Protein AF-A0A7J8Q8C7-F1 (afdb_monomer_lite)

Foldseek 3Di:
DAPPDPCLLVVLVVLVVLLVVLVVCVPDPCSVVVNVVSVVVNLVSLVNLLVVLLVLLVVLLVQLVVVCVVVPPDPPDPPPVVNVCSNLVSLLVSLVVCVVVLVSLLVVCVDPSSVVSNLSSLVSNLVSSLVRVVVVLLVVLVVCLVPHDLLSSLLVNLVVLLVVLVSVLVSVCSNHVNCSQPLVSNLSNSVVSLVSSLVSNVVVLLPDQDLVVLVSNLCCLVPVRVNPCCVPRVSSCPSNVVSSVVVNVSSVVSSVVNVVVCCVVCPVVNDDDVVNVPPVVVVVVVVVVVVVVVVVVVDDDDDDDDDDDDDDDD

InterPro domains:
  IPR007265 Conserved oligomeric Golgi complex, subunit 3 [PTHR13302] (1-293)
  IPR016159 Cullin repeat-like-containing domain superfamily [SSF74788] (4-257)
  IPR048320 Conserved oligomeric Golgi complex subunit 3, N-terminal [PF04136] (3-58)
  IPR048685 Conserved oligomeric Golgi complex subunit 3, C-terminal [PF20671] (85-290)

Organism: Gossypium raimondii (NCBI:txid29730)

pLDDT: mean 81.63, std 17.34, range [32.09, 96.75]

Radius of gyration: 32.38 Å; chains: 1; bounding box: 62×65×111 Å

Sequence (314 aa):
MNVGNANFLPLLKRLDECISYVENNPQYAESSVYLLKFRQLQSRALGLIRSHVLSVLKRASSQVQTAIQSSGGNKASLSEGVEASVIYIRFKAAASELKPVLEEIESRASRKEYVHILAECHKLYCEQRLSLIKGIAHQRISEFAKKEGLPSLTRSGCAYLMQVCQLEHQLFDHFFPSSSEDVSSLAPLIDPLSTYLYDTLRPRLIHETNVDFLCELVDILKVEVLGEQLSRRSESLAGLRPTLERILADIHERLTFRARTHIRDEIANYIPFDEDLDYPAKLQHTADVKTETASVSSLSLLPYPGLKIIDYVS

Secondary structure (DSSP, 8-state):
--TTSTTHHHHHHHHHHHHHHHHT-TTSTTHHHHHHHHHHHHHHHHHHHHHHHHHHHHHHHHHHHHHHHHHTT-SS---HHHHHHHHHHHHHHHHHHHHHHHHHHHHTTTSHHHHHHHHHHHHHHHHHHHHHHHHHHHHHHHHHHHHS-HHHHHHHHHHHHHHHHHHHHHHHHHH-TTTTT-GGGGHHHHHHHHHHHHHHHHHHHHH---HHHHHHHHHIIIIIIIITTHHHHHHHHTTTHHHHHHHHHHHHHHHHHHHHHHIIIIIIT----HHHH-HHHHHHHHHHHHHHHHHHTTSS--------------

Structure (mmCIF, N/CA/C/O backbone):
data_AF-A0A7J8Q8C7-F1
#
_entry.id   AF-A0A7J8Q8C7-F1
#
loop_
_atom_site.group_PDB
_atom_site.id
_atom_site.type_symbol
_atom_site.label_atom_id
_atom_site.label_alt_id
_atom_site.label_comp_id
_atom_site.label_asym_id
_atom_site.label_entity_id
_atom_site.label_seq_id
_atom_site.pdbx_PDB_ins_code
_atom_site.Cartn_x
_atom_site.Cartn_y
_atom_site.Cartn_z
_atom_site.occupancy
_atom_site.B_iso_or_equiv
_atom_site.auth_seq_id
_atom_site.auth_comp_id
_atom_site.auth_asym_id
_atom_site.auth_atom_id
_atom_site.pdbx_PDB_model_num
ATOM 1 N N . MET A 1 1 ? -11.799 -8.522 29.879 1.00 57.69 1 MET A N 1
ATOM 2 C CA . MET A 1 1 ? -12.781 -8.664 28.781 1.00 57.69 1 MET A CA 1
ATOM 3 C C . MET A 1 1 ? -12.021 -8.891 27.489 1.00 57.69 1 MET A C 1
ATOM 5 O O . MET A 1 1 ? -11.015 -8.222 27.294 1.00 57.69 1 MET A O 1
ATOM 9 N N . ASN A 1 2 ? -12.459 -9.843 26.666 1.00 72.12 2 ASN A N 1
ATOM 10 C CA . ASN A 1 2 ? -11.895 -10.100 25.340 1.00 72.12 2 ASN A CA 1
ATOM 11 C C . ASN A 1 2 ? -12.743 -9.369 24.287 1.00 72.12 2 ASN A C 1
ATOM 13 O O . ASN A 1 2 ? -13.957 -9.276 24.461 1.00 72.12 2 ASN A O 1
ATOM 17 N N . VAL A 1 3 ? -12.117 -8.878 23.219 1.00 75.12 3 VAL A N 1
ATOM 18 C CA . VAL A 1 3 ? -12.789 -8.182 22.107 1.00 75.12 3 VAL A CA 1
ATOM 19 C C . VAL A 1 3 ? -13.782 -9.109 21.396 1.00 75.12 3 VAL A C 1
ATOM 21 O O . VAL A 1 3 ? -14.843 -8.661 20.987 1.00 75.12 3 VAL A O 1
ATOM 24 N N . GLY A 1 4 ? -13.509 -10.419 21.366 1.00 72.56 4 GLY A N 1
ATOM 25 C CA . GLY A 1 4 ? -14.432 -11.432 20.833 1.00 72.56 4 GLY A CA 1
ATOM 26 C C . GLY A 1 4 ? -15.651 -11.754 21.713 1.00 72.56 4 GLY A C 1
ATOM 27 O O . GLY A 1 4 ? -16.398 -12.674 21.398 1.00 72.56 4 GLY A O 1
ATOM 28 N N . ASN A 1 5 ? -15.859 -11.064 22.841 1.00 82.06 5 ASN A N 1
ATOM 29 C CA . ASN A 1 5 ? -17.083 -11.219 23.630 1.00 82.06 5 ASN A CA 1
ATOM 30 C C . ASN A 1 5 ? -18.217 -10.416 22.974 1.00 82.06 5 ASN A C 1
ATOM 32 O O . ASN A 1 5 ? -18.066 -9.213 22.774 1.00 82.06 5 ASN A O 1
ATOM 36 N N . ALA A 1 6 ? -19.368 -11.048 22.726 1.00 81.62 6 ALA A N 1
ATOM 37 C CA . ALA A 1 6 ? -20.546 -10.410 22.128 1.00 81.62 6 ALA A CA 1
ATOM 38 C C . ALA A 1 6 ? -20.996 -9.127 22.856 1.00 81.62 6 ALA A C 1
ATOM 40 O O . ALA A 1 6 ? -21.537 -8.216 22.238 1.00 81.62 6 ALA A O 1
ATOM 41 N N . ASN A 1 7 ? -20.718 -9.015 24.159 1.00 86.25 7 ASN A N 1
ATOM 42 C CA . ASN A 1 7 ? -21.073 -7.844 24.960 1.00 86.25 7 ASN A CA 1
ATOM 43 C C . ASN A 1 7 ? -20.086 -6.674 24.824 1.00 86.25 7 ASN A C 1
ATOM 45 O O . ASN A 1 7 ? -20.387 -5.576 25.289 1.00 86.25 7 ASN A O 1
ATOM 49 N N . PHE A 1 8 ? -18.915 -6.869 24.212 1.00 91.62 8 PHE A N 1
ATOM 50 C CA . PHE A 1 8 ? -17.884 -5.834 24.132 1.00 91.62 8 PHE A CA 1
ATOM 51 C C . PHE A 1 8 ? -18.327 -4.633 23.279 1.00 91.62 8 PHE A C 1
ATOM 53 O O . PHE A 1 8 ? -18.248 -3.497 23.746 1.00 91.62 8 PHE A O 1
ATOM 60 N N . LEU A 1 9 ? -18.846 -4.871 22.069 1.00 90.50 9 LEU A N 1
ATOM 61 C CA . LEU A 1 9 ? -19.287 -3.809 21.149 1.00 90.50 9 LEU A CA 1
ATOM 62 C C . LEU A 1 9 ? -20.505 -3.019 21.683 1.00 90.50 9 LEU A C 1
ATOM 64 O O . LEU A 1 9 ? -20.459 -1.782 21.648 1.00 90.50 9 LEU A O 1
ATOM 68 N N . PRO A 1 10 ? -21.543 -3.663 22.267 1.00 92.81 10 PRO A N 1
ATOM 69 C CA . PRO A 1 10 ? -22.619 -2.955 22.963 1.00 92.81 10 PRO A CA 1
ATOM 70 C C . PRO A 1 10 ? -22.132 -2.115 24.148 1.00 92.81 10 PRO A C 1
ATOM 72 O O . PRO A 1 10 ? -22.582 -0.986 24.329 1.00 92.81 10 PRO A O 1
ATOM 75 N N . LEU A 1 11 ? -21.191 -2.627 24.952 1.00 92.81 11 LEU A N 1
ATOM 76 C CA . LEU A 1 11 ? -20.618 -1.868 26.069 1.00 92.81 11 LEU A CA 1
ATOM 77 C C . LEU A 1 11 ? -19.812 -0.661 25.585 1.00 92.81 11 LEU A C 1
ATOM 79 O O . LEU A 1 11 ? -19.878 0.396 26.208 1.00 92.81 11 LEU A O 1
ATOM 83 N N . LEU A 1 12 ? -19.089 -0.796 24.472 1.00 93.19 12 LEU A N 1
ATOM 84 C CA . LEU A 1 12 ? -18.377 0.319 23.854 1.00 93.19 12 LEU A CA 1
ATOM 85 C C . LEU A 1 12 ? -19.356 1.388 23.348 1.00 93.19 12 LEU A C 1
ATOM 87 O O . LEU A 1 12 ? -19.138 2.570 23.584 1.00 93.19 12 LEU A O 1
ATOM 91 N N . LYS A 1 13 ? -20.470 0.982 22.722 1.00 92.94 13 LYS A N 1
ATOM 92 C CA . LYS A 1 13 ? -21.544 1.907 22.319 1.00 92.94 13 LYS A CA 1
ATOM 93 C C . LYS A 1 13 ? -22.152 2.633 23.524 1.00 92.94 13 LYS A C 1
ATOM 95 O O . LYS A 1 13 ? -22.304 3.848 23.507 1.00 92.94 13 LYS A O 1
ATOM 100 N N . ARG A 1 14 ? -22.435 1.907 24.607 1.00 94.81 14 ARG A N 1
ATOM 101 C CA . ARG A 1 14 ? -22.935 2.512 25.847 1.00 94.81 14 ARG A CA 1
ATOM 102 C C . ARG A 1 14 ? -21.937 3.511 26.432 1.00 94.81 14 ARG A C 1
ATOM 104 O O . ARG A 1 14 ? -22.335 4.568 26.904 1.00 94.81 14 ARG A O 1
ATOM 111 N N . LEU A 1 15 ? -20.644 3.192 26.403 1.00 94.94 15 LEU A N 1
ATOM 112 C CA . LEU A 1 15 ? -19.596 4.104 26.855 1.00 94.94 15 LEU A CA 1
ATOM 113 C C . LEU A 1 15 ? -19.579 5.392 26.022 1.00 94.94 15 LEU A C 1
ATOM 115 O O . LEU A 1 15 ? -19.481 6.484 26.576 1.00 94.94 15 LEU A O 1
ATOM 119 N N . ASP A 1 16 ? -19.732 5.260 24.708 1.00 94.25 16 ASP A N 1
ATOM 120 C CA . ASP A 1 16 ? -19.823 6.370 23.765 1.00 94.25 16 ASP A CA 1
ATOM 121 C C . ASP A 1 16 ? -21.040 7.277 24.008 1.00 94.25 16 ASP A C 1
ATOM 123 O O . ASP A 1 16 ? -20.926 8.496 23.852 1.00 94.25 16 ASP A O 1
ATOM 127 N N . GLU A 1 17 ? -22.182 6.697 24.380 1.00 94.81 17 GLU A N 1
ATOM 128 C CA . GLU A 1 17 ? -23.398 7.412 24.786 1.00 94.81 17 GLU A CA 1
ATOM 129 C C . GLU A 1 17 ? -23.201 8.119 26.135 1.00 94.81 17 GLU A C 1
ATOM 131 O O . GLU A 1 17 ? -23.549 9.291 26.268 1.00 94.81 17 GLU A O 1
ATOM 136 N N . CYS A 1 18 ? -22.579 7.456 27.118 1.00 94.31 18 CYS A N 1
ATOM 137 C CA . CYS A 1 18 ? -22.261 8.063 28.413 1.00 94.31 18 CYS A CA 1
ATOM 138 C C . CYS A 1 18 ? -21.320 9.266 28.271 1.00 94.31 18 CYS A C 1
ATOM 140 O O . CYS A 1 18 ? -21.541 10.283 28.923 1.00 94.31 18 CYS A O 1
ATOM 142 N N . ILE A 1 19 ? -20.299 9.176 27.413 1.00 94.62 19 ILE A N 1
ATOM 143 C CA . ILE A 1 19 ? -19.389 10.297 27.135 1.00 94.62 19 ILE A CA 1
ATOM 144 C C . ILE A 1 19 ? -20.174 11.481 26.568 1.00 94.62 19 ILE A C 1
ATOM 146 O O . ILE A 1 19 ? -20.106 12.572 27.126 1.00 94.62 19 ILE A O 1
ATOM 150 N N . SER A 1 20 ? -20.972 11.251 25.520 1.00 94.81 20 SER A N 1
ATOM 151 C CA . SER A 1 20 ? -21.760 12.315 24.888 1.00 94.81 20 SER A CA 1
ATOM 152 C C . SER A 1 20 ? -22.767 12.945 25.857 1.00 94.81 20 SER A C 1
ATOM 154 O O . SER A 1 20 ? -22.941 14.161 25.875 1.00 94.81 20 SER A O 1
ATOM 156 N N . TYR A 1 21 ? -23.398 12.137 26.711 1.00 95.00 21 TYR A N 1
ATOM 157 C CA . TYR A 1 21 ? -24.329 12.627 27.722 1.00 95.00 21 TYR A CA 1
ATOM 158 C C . TYR A 1 21 ? -23.657 13.562 28.736 1.00 95.00 21 TYR A C 1
ATOM 160 O O . TYR A 1 21 ? -24.202 14.619 29.049 1.00 95.00 21 TYR A O 1
ATOM 168 N N . VAL A 1 22 ? -22.479 13.187 29.244 1.00 94.69 22 VAL A N 1
ATOM 169 C CA . VAL A 1 22 ? -21.739 13.990 30.228 1.00 94.69 22 VAL A CA 1
ATOM 170 C C . VAL A 1 22 ? -21.191 15.273 29.596 1.00 94.69 22 VAL A C 1
ATOM 172 O O . VAL A 1 22 ? -21.269 16.330 30.215 1.00 94.69 22 VAL A O 1
ATOM 175 N N . GLU A 1 23 ? -20.724 15.214 28.346 1.00 93.44 23 GLU A N 1
ATOM 176 C CA . GLU A 1 23 ? -20.271 16.396 27.594 1.00 93.44 23 GLU A CA 1
ATOM 177 C C . GLU A 1 23 ? -21.384 17.424 27.373 1.00 93.44 23 GLU A C 1
ATOM 179 O O . GLU A 1 23 ? -21.141 18.623 27.480 1.00 93.44 23 GLU A O 1
ATOM 184 N N . ASN A 1 24 ? -22.613 16.961 27.134 1.00 95.56 24 ASN A N 1
ATOM 185 C CA . ASN A 1 24 ? -23.776 17.830 26.961 1.00 95.56 24 ASN A CA 1
ATOM 186 C C . ASN A 1 24 ? -24.349 18.365 28.288 1.00 95.56 24 ASN A C 1
ATOM 188 O O . ASN A 1 24 ? -25.204 19.247 28.265 1.00 95.56 24 ASN A O 1
ATOM 192 N N . ASN A 1 25 ? -23.902 17.849 29.440 1.00 94.12 25 ASN A N 1
ATOM 193 C CA . ASN A 1 25 ? -24.381 18.255 30.766 1.00 94.12 25 ASN A CA 1
ATOM 194 C C . ASN A 1 25 ? -23.219 18.565 31.738 1.00 94.12 25 ASN A C 1
ATOM 196 O O . ASN A 1 25 ? -23.056 17.892 32.767 1.00 94.12 25 ASN A O 1
ATOM 200 N N . PRO A 1 26 ? -22.394 19.591 31.456 1.00 92.44 26 PRO A N 1
ATOM 201 C CA . PRO A 1 26 ? -21.246 19.953 32.294 1.00 92.44 26 PRO A CA 1
ATOM 202 C C . PRO A 1 26 ? -21.627 20.457 33.698 1.00 92.44 26 PRO A C 1
ATOM 204 O O . PRO A 1 26 ? -20.803 20.429 34.606 1.00 92.44 26 PRO A O 1
ATOM 207 N N . GLN A 1 27 ? -22.871 20.900 33.892 1.00 93.25 27 GLN A N 1
ATOM 208 C CA . GLN A 1 27 ? -23.404 21.451 35.141 1.00 93.25 27 GLN A CA 1
ATOM 209 C C . GLN A 1 27 ? -23.673 20.405 36.235 1.00 93.25 27 GLN A C 1
ATOM 211 O O . GLN A 1 27 ? -23.929 20.768 37.382 1.00 93.25 27 GLN A O 1
ATOM 216 N N . TYR A 1 28 ? -23.670 19.114 35.898 1.00 93.31 28 TYR A N 1
ATOM 217 C CA . TYR A 1 28 ? -23.931 18.057 36.872 1.00 93.31 28 TYR A CA 1
ATOM 218 C C . TYR A 1 28 ? -22.752 17.834 37.822 1.00 93.31 28 TYR A C 1
ATOM 220 O O . TYR A 1 28 ? -21.586 18.026 37.470 1.00 93.31 28 TYR A O 1
ATOM 228 N N . ALA A 1 29 ? -23.072 17.402 39.045 1.00 92.81 29 ALA A N 1
ATOM 229 C CA . ALA A 1 29 ? -22.080 17.136 40.077 1.00 92.81 29 ALA A CA 1
ATOM 230 C C . ALA A 1 29 ? -21.036 16.123 39.582 1.00 92.81 29 ALA A C 1
ATOM 232 O O . ALA A 1 29 ? -21.380 15.075 39.038 1.00 92.81 29 ALA A O 1
ATOM 233 N N . GLU A 1 30 ? -19.757 16.465 39.758 1.00 92.31 30 GLU A N 1
ATOM 234 C CA . GLU A 1 30 ? -18.605 15.643 39.358 1.00 92.31 30 GLU A CA 1
ATOM 235 C C . GLU A 1 30 ? -18.551 15.263 37.862 1.00 92.31 30 GLU A C 1
ATOM 237 O O . GLU A 1 30 ? -17.804 14.357 37.483 1.00 92.31 30 GLU A O 1
ATOM 242 N N . SER A 1 31 ? -19.291 15.965 36.993 1.00 92.81 31 SER A N 1
ATOM 243 C CA . SER A 1 31 ? -19.363 15.694 35.548 1.00 92.81 31 SER A CA 1
ATOM 244 C C . SER A 1 31 ? -17.972 15.574 34.903 1.00 92.81 31 SER A C 1
ATOM 246 O O . SER A 1 31 ? -17.666 14.585 34.232 1.00 92.81 31 SER A O 1
ATOM 248 N N . SER A 1 32 ? -17.060 16.499 35.220 1.00 92.56 32 SER A N 1
ATOM 249 C CA . SER A 1 32 ? -15.675 16.491 34.723 1.00 92.56 32 SER A CA 1
ATOM 250 C C . SER A 1 32 ? -14.867 15.253 35.147 1.00 92.56 32 SER A C 1
ATOM 252 O O . SER A 1 32 ? -14.077 14.727 34.359 1.00 92.56 32 SER A O 1
ATOM 254 N N . VAL A 1 33 ? -15.081 14.745 36.365 1.00 95.00 33 VAL A N 1
ATOM 255 C CA . VAL A 1 33 ? -14.383 13.563 36.899 1.00 95.00 33 VAL A CA 1
ATOM 256 C C . VAL A 1 33 ? -14.869 12.293 36.203 1.00 95.00 33 VAL A C 1
ATOM 258 O O . VAL A 1 33 ? -14.057 11.445 35.821 1.00 95.00 33 VAL A O 1
ATOM 261 N N . TYR A 1 34 ? -16.183 12.149 36.011 1.00 94.38 34 TYR A N 1
ATOM 262 C CA . TYR A 1 34 ? -16.747 11.010 35.284 1.00 94.38 34 TYR A CA 1
ATOM 263 C C . TYR A 1 34 ? -16.363 11.028 33.808 1.00 94.38 34 TYR A C 1
ATOM 265 O O . TYR A 1 34 ? -16.000 9.979 33.276 1.00 94.38 34 TYR A O 1
ATOM 273 N N . LEU A 1 35 ? -16.349 12.203 33.171 1.00 94.88 35 LEU A N 1
ATOM 274 C CA . LEU A 1 35 ? -15.901 12.341 31.788 1.00 94.88 35 LEU A CA 1
ATOM 275 C C . LEU A 1 35 ? -14.471 11.817 31.614 1.00 94.88 35 LEU A C 1
ATOM 277 O O . LEU A 1 35 ? -14.223 10.988 30.739 1.00 94.88 35 LEU A O 1
ATOM 281 N N . LEU A 1 36 ? -13.546 12.223 32.491 1.00 95.25 36 LEU A N 1
ATOM 282 C CA . LEU A 1 36 ? -12.164 11.742 32.459 1.00 95.25 36 LEU A CA 1
ATOM 283 C C . LEU A 1 36 ? -12.088 10.213 32.593 1.00 95.25 36 LEU A C 1
ATOM 285 O O . LEU A 1 36 ? -11.390 9.557 31.818 1.00 95.25 36 LEU A O 1
ATOM 289 N N . LYS A 1 37 ? -12.838 9.628 33.537 1.00 95.81 37 LYS A N 1
ATOM 290 C CA . LYS A 1 37 ? -12.893 8.168 33.734 1.00 95.81 37 LYS A CA 1
ATOM 291 C C . LYS A 1 37 ? -13.452 7.444 32.506 1.00 95.81 37 LYS A C 1
ATOM 293 O O . LYS A 1 37 ? -12.902 6.419 32.102 1.00 95.81 37 LYS A O 1
ATOM 298 N N . PHE A 1 38 ? -14.509 7.966 31.883 1.00 96.06 38 PHE A N 1
ATOM 299 C CA . PHE A 1 38 ? -15.078 7.373 30.672 1.00 96.06 38 PHE A CA 1
ATOM 300 C C . PHE A 1 38 ? -14.115 7.453 29.486 1.00 96.06 38 PHE A C 1
ATOM 302 O O . PHE A 1 38 ? -13.930 6.454 28.793 1.00 96.06 38 PHE A O 1
ATOM 309 N N . ARG A 1 39 ? -13.420 8.582 29.302 1.00 95.06 39 ARG A N 1
ATOM 310 C CA . ARG A 1 39 ? -12.377 8.733 28.275 1.00 95.06 39 ARG A CA 1
ATOM 311 C C . ARG A 1 39 ? -11.205 7.768 28.491 1.00 95.06 39 ARG A C 1
ATOM 313 O O . ARG A 1 39 ? -10.740 7.148 27.537 1.00 95.06 39 ARG A O 1
ATOM 320 N N . GLN A 1 40 ? -10.776 7.554 29.737 1.00 95.81 40 GLN A N 1
ATOM 321 C CA . GLN A 1 40 ? -9.761 6.541 30.066 1.00 95.81 40 GLN A CA 1
ATOM 322 C C . GLN A 1 40 ? -10.230 5.119 29.728 1.00 95.81 40 GLN A C 1
ATOM 324 O O . GLN A 1 40 ? -9.478 4.335 29.145 1.00 95.81 40 GLN A O 1
ATOM 329 N N . LEU A 1 41 ? -11.480 4.777 30.059 1.00 95.06 41 LEU A N 1
ATOM 330 C CA . LEU A 1 41 ? -12.066 3.485 29.693 1.00 95.06 41 LEU A CA 1
ATOM 331 C C . LEU A 1 41 ? -12.164 3.314 28.173 1.00 95.06 41 LEU A C 1
ATOM 333 O O . LEU A 1 41 ? -11.887 2.219 27.683 1.00 95.06 41 LEU A O 1
ATOM 337 N N . GLN A 1 42 ? -12.501 4.380 27.441 1.00 95.25 42 GLN A N 1
ATOM 338 C CA . GLN A 1 42 ? -12.605 4.380 25.981 1.00 95.25 42 GLN A CA 1
ATOM 339 C C . GLN A 1 42 ? -11.234 4.124 25.360 1.00 95.25 42 GLN A C 1
ATOM 341 O O . GLN A 1 42 ? -11.083 3.176 24.596 1.00 95.25 42 GLN A O 1
ATOM 346 N N . SER A 1 43 ? -10.211 4.878 25.772 1.00 95.12 43 SER A N 1
ATOM 347 C CA . SER A 1 43 ? -8.827 4.667 25.334 1.00 95.12 43 SER A CA 1
ATOM 348 C C . SER A 1 43 ? -8.363 3.228 25.589 1.00 95.12 43 SER A C 1
ATOM 350 O O . SER A 1 43 ? -7.821 2.576 24.696 1.00 95.12 43 SER A O 1
ATOM 352 N N . ARG A 1 44 ? -8.661 2.674 26.773 1.00 95.50 44 ARG A N 1
ATOM 353 C CA . ARG A 1 44 ? -8.326 1.281 27.093 1.00 95.50 44 ARG A CA 1
ATOM 354 C C . ARG A 1 44 ? -9.071 0.283 26.203 1.00 95.50 44 ARG A C 1
ATOM 356 O O . ARG A 1 44 ? -8.470 -0.693 25.766 1.00 95.50 44 ARG A O 1
ATOM 363 N N . ALA A 1 45 ? -10.359 0.500 25.941 1.00 94.25 45 ALA A N 1
ATOM 364 C CA . ALA A 1 45 ? -11.153 -0.368 25.074 1.00 94.25 45 ALA A CA 1
ATOM 365 C C . ALA A 1 45 ? -10.641 -0.350 23.624 1.00 94.25 45 ALA A C 1
ATOM 367 O O . ALA A 1 45 ? -10.450 -1.414 23.037 1.00 94.25 45 ALA A O 1
ATOM 368 N N . LEU A 1 46 ? -10.326 0.830 23.084 1.00 94.94 46 LEU A N 1
ATOM 369 C CA . LEU A 1 46 ? -9.722 0.973 21.756 1.00 94.94 46 LEU A CA 1
ATOM 370 C C . LEU A 1 46 ? -8.336 0.310 21.690 1.00 94.94 46 LEU A C 1
ATOM 372 O O . LEU A 1 46 ? -8.039 -0.409 20.738 1.00 94.94 46 LEU A O 1
ATOM 376 N N . GLY A 1 47 ? -7.521 0.439 22.741 1.00 95.62 47 GLY A N 1
ATOM 377 C CA . GLY A 1 47 ? -6.237 -0.261 22.847 1.00 95.62 47 GLY A CA 1
ATOM 378 C C . GLY A 1 47 ? -6.365 -1.791 22.853 1.00 95.62 47 GLY A C 1
ATOM 379 O O . GLY A 1 47 ? -5.528 -2.489 22.269 1.00 95.62 47 GLY A O 1
ATOM 380 N N . LEU A 1 48 ? -7.430 -2.333 23.457 1.00 95.06 48 LEU A N 1
ATOM 381 C CA . LEU A 1 48 ? -7.744 -3.764 23.380 1.00 95.06 48 LEU A CA 1
ATOM 382 C C . LEU A 1 48 ? -8.118 -4.181 21.954 1.00 95.06 48 LEU A C 1
ATOM 384 O O . LEU A 1 48 ? -7.638 -5.218 21.499 1.00 95.06 48 LEU A O 1
ATOM 388 N N . ILE A 1 49 ? -8.911 -3.373 21.239 1.00 95.19 49 ILE A N 1
ATOM 389 C CA . ILE A 1 49 ? -9.252 -3.629 19.831 1.00 95.19 49 ILE A CA 1
ATOM 390 C C . ILE A 1 49 ? -7.990 -3.655 18.968 1.00 95.19 49 ILE A C 1
ATOM 392 O O . ILE A 1 49 ? -7.748 -4.648 18.285 1.00 95.19 49 ILE A O 1
ATOM 396 N N . ARG A 1 50 ? -7.134 -2.631 19.063 1.00 96.19 50 ARG A N 1
ATOM 397 C CA . ARG A 1 50 ? -5.846 -2.590 18.351 1.00 96.19 50 ARG A CA 1
ATOM 398 C C . ARG A 1 50 ? -5.009 -3.838 18.616 1.00 96.19 50 ARG A C 1
ATOM 400 O O . ARG A 1 50 ? -4.472 -4.441 17.690 1.00 96.19 50 ARG A O 1
ATOM 407 N N . SER A 1 51 ? -4.893 -4.235 19.882 1.00 96.38 51 SER A N 1
ATOM 408 C CA . SER A 1 51 ? -4.115 -5.416 20.275 1.00 96.38 51 SER A CA 1
ATOM 409 C C . SER A 1 51 ? -4.708 -6.707 19.702 1.00 96.38 51 SER A C 1
ATOM 411 O O . SER A 1 51 ? -3.965 -7.596 19.284 1.00 96.38 51 SER A O 1
ATOM 413 N N . HIS A 1 52 ? -6.038 -6.805 19.648 1.00 95.56 52 HIS A N 1
ATOM 414 C CA . HIS A 1 52 ? -6.736 -7.927 19.033 1.00 95.56 52 HIS A CA 1
ATOM 415 C C . HIS A 1 52 ? -6.494 -7.980 17.520 1.00 95.56 52 HIS A C 1
ATOM 417 O O . HIS A 1 52 ? -6.016 -9.005 17.039 1.00 95.56 52 HIS A O 1
ATOM 423 N N . VAL A 1 53 ? -6.706 -6.872 16.800 1.00 96.31 53 VAL A N 1
ATOM 424 C CA . VAL A 1 53 ? -6.426 -6.751 15.357 1.00 96.31 53 VAL A CA 1
ATOM 425 C C . VAL A 1 53 ? -4.986 -7.166 15.056 1.00 96.31 53 VAL A C 1
ATOM 427 O O . VAL A 1 53 ? -4.752 -8.043 14.226 1.00 96.31 53 VAL A O 1
ATOM 430 N N . LEU A 1 54 ? -4.014 -6.626 15.798 1.00 96.69 54 LEU A N 1
ATOM 431 C CA . LEU A 1 54 ? -2.606 -6.982 15.635 1.00 96.69 54 LEU A CA 1
ATOM 432 C C . LEU A 1 54 ? -2.347 -8.478 15.843 1.00 96.69 54 LEU A C 1
ATOM 434 O O . LEU A 1 54 ? -1.574 -9.078 15.099 1.00 96.69 54 LEU A O 1
ATOM 438 N N . SER A 1 55 ? -2.963 -9.078 16.861 1.00 96.75 55 SER A N 1
ATOM 439 C CA . SER A 1 55 ? -2.809 -10.502 17.167 1.00 96.75 55 SER A CA 1
ATOM 440 C C . SER A 1 55 ? -3.348 -11.385 16.041 1.00 96.75 55 SER A C 1
ATOM 442 O O . SER A 1 55 ? -2.662 -12.312 15.605 1.00 96.75 55 SER A O 1
ATOM 444 N N . VAL A 1 56 ? -4.536 -11.069 15.515 1.00 96.50 56 VAL A N 1
ATOM 445 C CA . VAL A 1 56 ? -5.146 -11.807 14.399 1.00 96.50 56 VAL A CA 1
ATOM 446 C C . VAL A 1 56 ? -4.307 -11.665 13.126 1.00 96.50 56 VAL A C 1
ATOM 448 O O . VAL A 1 56 ? -3.995 -12.672 12.489 1.00 96.50 56 VAL A O 1
ATOM 451 N N . LEU A 1 57 ? -3.856 -10.450 12.796 1.00 96.56 57 LEU A N 1
ATOM 452 C CA . LEU A 1 57 ? -3.001 -10.213 11.630 1.00 96.56 57 LEU A CA 1
ATOM 453 C C . LEU A 1 57 ? -1.648 -10.929 11.755 1.00 96.56 57 LEU A C 1
ATOM 455 O O . LEU A 1 57 ? -1.239 -11.619 10.827 1.00 96.56 57 LEU A O 1
ATOM 459 N N . LYS A 1 58 ? -0.973 -10.851 12.912 1.00 96.31 58 LYS A N 1
ATOM 460 C CA . LYS A 1 58 ? 0.288 -11.579 13.154 1.00 96.31 58 LYS A CA 1
ATOM 461 C C . LYS A 1 58 ? 0.108 -13.091 13.061 1.00 96.31 58 LYS A C 1
ATOM 463 O O . LYS A 1 58 ? 0.978 -13.781 12.532 1.00 96.31 58 LYS A O 1
ATOM 468 N N . ARG A 1 59 ? -1.017 -13.614 13.558 1.00 95.62 59 ARG A N 1
ATOM 469 C CA . ARG A 1 59 ? -1.359 -15.034 13.436 1.00 95.62 59 ARG A CA 1
ATOM 470 C C . ARG A 1 59 ? -1.524 -15.430 11.969 1.00 95.62 59 ARG A C 1
ATOM 472 O O . ARG A 1 59 ? -0.960 -16.444 11.568 1.00 95.62 59 ARG A O 1
ATOM 479 N N . ALA A 1 60 ? -2.224 -14.626 11.169 1.00 94.81 60 ALA A N 1
ATOM 480 C CA . ALA A 1 60 ? -2.345 -14.850 9.730 1.00 94.81 60 ALA A CA 1
ATOM 481 C C . ALA A 1 60 ? -0.974 -14.803 9.029 1.00 94.81 60 ALA A C 1
ATOM 483 O O . ALA A 1 60 ? -0.642 -15.729 8.291 1.00 94.81 60 ALA A O 1
ATOM 484 N N . SER A 1 61 ? -0.137 -13.802 9.328 1.00 94.00 61 SER A N 1
ATOM 485 C CA . SER A 1 61 ? 1.232 -13.698 8.800 1.00 94.00 61 SER A CA 1
ATOM 486 C C . SER A 1 61 ? 2.079 -14.929 9.125 1.00 94.00 61 SER A C 1
ATOM 488 O O . SER A 1 61 ? 2.728 -15.482 8.241 1.00 94.00 61 SER A O 1
ATOM 490 N N . SER A 1 62 ? 2.043 -15.403 10.373 1.00 93.06 62 SER A N 1
ATOM 491 C CA . SER A 1 62 ? 2.788 -16.591 10.798 1.00 93.06 62 SER A CA 1
ATOM 492 C C . SER A 1 62 ? 2.316 -17.856 10.075 1.00 93.06 62 SER A C 1
ATOM 494 O O . SER A 1 62 ? 3.144 -18.641 9.620 1.00 93.06 62 SER A O 1
ATOM 496 N N . GLN A 1 63 ? 1.003 -18.036 9.898 1.00 90.62 63 GLN A N 1
ATOM 497 C CA . GLN A 1 63 ? 0.452 -19.164 9.135 1.00 90.62 63 GLN A CA 1
ATOM 498 C C . GLN A 1 63 ? 0.866 -19.139 7.660 1.00 90.62 63 GLN A C 1
ATOM 500 O O . GLN A 1 63 ? 1.095 -20.189 7.066 1.00 90.62 63 GLN A O 1
ATOM 505 N N . VAL A 1 64 ? 0.960 -17.950 7.060 1.00 90.44 64 VAL A N 1
ATOM 506 C CA . VAL A 1 64 ? 1.449 -17.792 5.686 1.00 90.44 64 VAL A CA 1
ATOM 507 C C . VAL A 1 64 ? 2.936 -18.142 5.606 1.00 90.44 64 VAL A C 1
ATOM 509 O O . VAL A 1 64 ? 3.330 -18.919 4.743 1.00 90.44 64 VAL A O 1
ATOM 512 N N . GLN A 1 65 ? 3.758 -17.639 6.529 1.00 88.56 65 GLN A N 1
ATOM 513 C CA . GLN A 1 65 ? 5.196 -17.926 6.549 1.00 88.56 65 GLN A CA 1
ATOM 514 C C . GLN A 1 65 ? 5.496 -19.416 6.736 1.00 88.56 65 GLN A C 1
ATOM 516 O O . GLN A 1 65 ? 6.348 -19.953 6.031 1.00 88.56 65 GLN A O 1
ATOM 521 N N . THR A 1 66 ? 4.786 -20.104 7.634 1.00 87.25 66 THR A N 1
ATOM 522 C CA . THR A 1 66 ? 4.970 -21.551 7.826 1.00 87.25 66 THR A CA 1
ATOM 523 C C . THR A 1 66 ? 4.529 -22.352 6.607 1.00 87.25 66 THR A C 1
ATOM 525 O O . THR A 1 66 ? 5.203 -23.314 6.249 1.00 87.25 66 THR A O 1
ATOM 528 N N . ALA A 1 67 ? 3.453 -21.939 5.930 1.00 83.94 67 ALA A N 1
ATOM 529 C CA . ALA A 1 67 ? 3.013 -22.571 4.689 1.00 83.94 67 ALA A CA 1
ATOM 530 C C . ALA A 1 67 ? 4.018 -22.375 3.541 1.00 83.94 67 ALA A C 1
ATOM 532 O O . ALA A 1 67 ? 4.271 -23.310 2.788 1.00 83.94 67 ALA A O 1
ATOM 533 N N . ILE A 1 68 ? 4.632 -21.192 3.429 1.00 80.06 68 ILE A N 1
ATOM 534 C CA . ILE A 1 68 ? 5.689 -20.930 2.438 1.00 80.06 68 ILE A CA 1
ATOM 535 C C . ILE A 1 68 ? 6.928 -21.787 2.744 1.00 80.06 68 ILE A C 1
ATOM 537 O O . ILE A 1 68 ? 7.495 -22.405 1.845 1.00 80.06 68 ILE A O 1
ATOM 541 N N . GLN A 1 69 ? 7.328 -21.883 4.015 1.00 78.75 69 GLN A N 1
ATOM 542 C CA . GLN A 1 69 ? 8.486 -22.683 4.430 1.00 78.75 69 GLN A CA 1
ATOM 543 C C . GLN A 1 69 ? 8.286 -24.186 4.212 1.00 78.75 69 GLN A C 1
ATOM 545 O O . GLN A 1 69 ? 9.210 -24.856 3.758 1.00 78.75 69 GLN A O 1
ATOM 550 N N . SER A 1 70 ? 7.097 -24.725 4.497 1.00 70.50 70 SER A N 1
ATOM 551 C CA . SER A 1 70 ? 6.807 -26.150 4.293 1.00 70.50 70 SER A CA 1
ATOM 552 C C . SER A 1 70 ? 6.701 -26.533 2.815 1.00 70.50 70 SER A C 1
ATOM 554 O O . SER A 1 70 ? 6.975 -27.676 2.458 1.00 70.50 70 SER A O 1
ATOM 556 N N . SER A 1 71 ? 6.361 -25.578 1.947 1.00 65.00 71 SER A N 1
ATOM 557 C CA . SER A 1 71 ? 6.380 -25.753 0.491 1.00 65.00 71 SER A CA 1
ATOM 558 C C . SER A 1 71 ? 7.790 -25.644 -0.112 1.00 65.00 71 SER A C 1
ATOM 560 O O . SER A 1 71 ? 8.081 -26.243 -1.145 1.00 65.00 71 SER A O 1
ATOM 562 N N . GLY A 1 72 ? 8.706 -24.943 0.563 1.00 52.31 72 GLY A N 1
ATOM 563 C CA . GLY A 1 72 ? 10.054 -24.597 0.093 1.00 52.31 72 GLY A CA 1
ATOM 564 C C . GLY A 1 72 ? 11.088 -25.731 -0.003 1.00 52.31 72 GLY A C 1
ATOM 565 O O . GLY A 1 72 ? 12.279 -25.438 -0.112 1.00 52.31 72 GLY A O 1
ATOM 566 N N . GLY A 1 73 ? 10.677 -27.004 0.014 1.00 46.38 73 GLY A N 1
ATOM 567 C CA . GLY A 1 73 ? 11.568 -28.151 -0.217 1.00 46.38 73 GLY A CA 1
ATOM 568 C C . GLY A 1 73 ? 12.061 -28.276 -1.667 1.00 46.38 73 GLY A C 1
ATOM 569 O O . GLY A 1 73 ? 13.175 -28.738 -1.889 1.00 46.38 73 GLY A O 1
ATOM 570 N N . ASN A 1 74 ? 11.292 -27.784 -2.646 1.00 41.22 74 ASN A N 1
ATOM 571 C CA . ASN A 1 74 ? 11.675 -27.774 -4.060 1.00 41.22 74 ASN A CA 1
ATOM 572 C C . ASN A 1 74 ? 11.640 -26.341 -4.606 1.00 41.22 74 ASN A C 1
ATOM 574 O O . ASN A 1 74 ? 10.592 -25.830 -4.985 1.00 41.22 74 ASN A O 1
ATOM 578 N N . LYS A 1 75 ? 12.814 -25.703 -4.708 1.00 48.66 75 LYS A N 1
ATOM 579 C CA . LYS A 1 75 ? 13.028 -24.358 -5.294 1.00 48.66 75 LYS A CA 1
ATOM 580 C C . LYS A 1 75 ? 12.699 -24.243 -6.797 1.00 48.66 75 LYS A C 1
ATOM 582 O O . LYS A 1 75 ? 13.032 -23.240 -7.422 1.00 48.66 75 LYS A O 1
ATOM 587 N N . ALA A 1 76 ? 12.063 -25.247 -7.387 1.00 40.25 76 ALA A N 1
ATOM 588 C CA . ALA A 1 76 ? 11.632 -25.253 -8.772 1.00 40.25 76 ALA A CA 1
ATOM 589 C C . ALA A 1 76 ? 10.175 -25.730 -8.823 1.00 40.25 76 ALA A C 1
ATOM 591 O O . ALA A 1 76 ? 9.889 -26.883 -8.527 1.00 40.25 76 ALA A O 1
ATOM 592 N N . SER A 1 77 ? 9.279 -24.820 -9.205 1.00 38.25 77 SER A N 1
ATOM 593 C CA . SER A 1 77 ? 7.860 -25.050 -9.512 1.00 38.25 77 SER A CA 1
ATOM 594 C C . SER A 1 77 ? 6.872 -25.201 -8.344 1.00 38.25 77 SER A C 1
ATOM 596 O O . SER A 1 77 ? 6.076 -26.139 -8.298 1.00 38.25 77 SER A O 1
ATOM 598 N N . LEU A 1 78 ? 6.788 -24.198 -7.474 1.00 40.47 78 LEU A N 1
ATOM 599 C CA . LEU A 1 78 ? 5.465 -23.820 -6.975 1.00 40.47 78 LEU A CA 1
ATOM 600 C C . LEU A 1 78 ? 4.834 -22.886 -8.002 1.00 40.47 78 LEU A C 1
ATOM 602 O O . LEU A 1 78 ? 5.381 -21.834 -8.323 1.00 40.47 78 LEU A O 1
ATOM 606 N N . SER A 1 79 ? 3.723 -23.331 -8.590 1.00 46.16 79 SER A N 1
ATOM 607 C CA . SER A 1 79 ? 2.937 -22.509 -9.505 1.00 46.16 79 SER A CA 1
ATOM 608 C C . SER A 1 79 ? 2.566 -21.208 -8.797 1.00 46.16 79 SER A C 1
ATOM 610 O O . SER A 1 79 ? 2.027 -21.218 -7.692 1.00 46.16 79 SER A O 1
ATOM 612 N N . GLU A 1 80 ? 2.855 -20.098 -9.464 1.00 53.03 80 GLU A N 1
ATOM 613 C CA . GLU A 1 80 ? 2.594 -18.709 -9.075 1.00 53.03 80 GLU A CA 1
ATOM 614 C C . GLU A 1 80 ? 1.169 -18.480 -8.532 1.00 53.03 80 GLU A C 1
ATOM 616 O O . GLU A 1 80 ? 0.955 -17.660 -7.640 1.00 53.03 80 GLU A O 1
ATOM 621 N N . GLY A 1 81 ? 0.201 -19.282 -8.991 1.00 53.81 81 GLY A N 1
ATOM 622 C CA . GLY A 1 81 ? -1.174 -19.260 -8.500 1.00 53.81 81 GLY A CA 1
ATOM 623 C C . GLY A 1 81 ? -1.369 -19.853 -7.099 1.00 53.81 81 GLY A C 1
ATOM 624 O O . GLY A 1 81 ? -2.259 -19.407 -6.380 1.00 53.81 81 GLY A O 1
ATOM 625 N N . VAL A 1 82 ? -0.558 -20.824 -6.665 1.00 50.22 82 VAL A N 1
ATOM 626 C CA . VAL A 1 82 ? -0.725 -21.523 -5.373 1.00 50.22 82 VAL A CA 1
ATOM 627 C C . VAL A 1 82 ? -0.191 -20.682 -4.211 1.00 50.22 82 VAL A C 1
ATOM 629 O O . VAL A 1 82 ? -0.855 -20.576 -3.180 1.00 50.22 82 VAL A O 1
ATOM 632 N N . GLU A 1 83 ? 0.949 -20.007 -4.389 1.00 54.28 83 GLU A N 1
ATOM 633 C CA . GLU A 1 83 ? 1.491 -19.072 -3.388 1.00 54.28 83 GLU A CA 1
ATOM 634 C C . GLU A 1 83 ? 0.572 -17.855 -3.209 1.00 54.28 83 GLU A C 1
ATOM 636 O O . GLU A 1 83 ? 0.213 -17.506 -2.080 1.00 54.28 83 GLU A O 1
ATOM 641 N N . ALA A 1 84 ? 0.090 -17.277 -4.316 1.00 60.12 84 ALA A N 1
ATOM 642 C CA . ALA A 1 84 ? -0.928 -16.228 -4.288 1.00 60.12 84 ALA A CA 1
ATOM 643 C C . ALA A 1 84 ? -2.250 -16.727 -3.673 1.00 60.12 84 ALA A C 1
ATOM 645 O O . ALA A 1 84 ? -2.922 -15.998 -2.953 1.00 60.12 84 ALA A O 1
ATOM 646 N N . SER A 1 85 ? -2.624 -17.993 -3.850 1.00 68.81 85 SER A N 1
ATOM 647 C CA . SER A 1 85 ? -3.831 -18.522 -3.204 1.00 68.81 85 SER A CA 1
ATOM 648 C C . SER A 1 85 ? -3.674 -18.582 -1.682 1.00 68.81 85 SER A C 1
ATOM 650 O O . SER A 1 85 ? -4.524 -18.079 -0.951 1.00 68.81 85 SER A O 1
ATOM 652 N N . VAL A 1 86 ? -2.570 -19.128 -1.166 1.00 76.81 86 VAL A N 1
ATOM 653 C CA . VAL A 1 86 ? -2.396 -19.311 0.286 1.00 76.81 86 VAL A CA 1
ATOM 654 C C . VAL A 1 86 ? -2.238 -17.977 1.022 1.00 76.81 86 VAL A C 1
ATOM 656 O O . VAL A 1 86 ? -2.869 -17.786 2.067 1.00 76.81 86 VAL A O 1
ATOM 659 N N . ILE A 1 87 ? -1.451 -17.040 0.478 1.00 81.62 87 ILE A N 1
ATOM 660 C CA . ILE A 1 87 ? -1.199 -15.727 1.096 1.00 81.62 87 ILE A CA 1
ATOM 661 C C . ILE A 1 87 ? -2.508 -14.952 1.304 1.00 81.62 87 ILE A C 1
ATOM 663 O O . ILE A 1 87 ? -2.705 -14.337 2.355 1.00 81.62 87 ILE A O 1
ATOM 667 N N . TYR A 1 88 ? -3.404 -14.979 0.317 1.00 87.19 88 TYR A N 1
ATOM 668 C CA . TYR A 1 88 ? -4.634 -14.190 0.350 1.00 87.19 88 TYR A CA 1
ATOM 669 C C . TYR A 1 88 ? -5.787 -14.932 1.033 1.00 87.19 88 TYR A C 1
ATOM 671 O O . TYR A 1 88 ? -6.545 -14.304 1.766 1.00 87.19 88 TYR A O 1
ATOM 679 N N . ILE A 1 89 ? -5.902 -16.261 0.900 1.00 89.19 89 ILE A N 1
ATOM 680 C CA . ILE A 1 89 ? -6.952 -17.044 1.583 1.00 89.19 89 ILE A CA 1
ATOM 681 C C . ILE A 1 89 ? -6.840 -16.909 3.107 1.00 89.19 89 ILE A C 1
ATOM 683 O O . ILE A 1 89 ? -7.844 -16.691 3.786 1.00 89.19 89 ILE A O 1
ATOM 687 N N . ARG A 1 90 ? -5.622 -16.993 3.660 1.00 90.25 90 ARG A N 1
ATOM 688 C CA . ARG A 1 90 ? -5.400 -16.875 5.113 1.00 90.25 90 ARG A CA 1
ATOM 689 C C . ARG A 1 90 ? -5.777 -15.494 5.643 1.00 90.25 90 ARG A C 1
ATOM 691 O O . ARG A 1 90 ? -6.381 -15.394 6.708 1.00 90.25 90 ARG A O 1
ATOM 698 N N . PHE A 1 91 ? -5.473 -14.443 4.886 1.00 93.88 91 PHE A N 1
ATOM 699 C CA . PHE A 1 91 ? -5.878 -13.089 5.249 1.00 93.88 91 PHE A CA 1
ATOM 700 C C . PHE A 1 91 ? -7.376 -12.849 5.045 1.00 93.88 91 PHE A C 1
ATOM 702 O O . PHE A 1 91 ? -7.971 -12.178 5.874 1.00 93.88 91 PHE A O 1
ATOM 709 N N . LYS A 1 92 ? -8.025 -13.450 4.040 1.00 92.81 92 LYS A N 1
ATOM 710 C CA . LYS A 1 92 ? -9.493 -13.400 3.912 1.00 92.81 92 LYS A CA 1
ATOM 711 C C . LYS A 1 92 ? -10.202 -14.054 5.101 1.00 92.81 92 LYS A C 1
ATOM 713 O O . LYS A 1 92 ? -11.202 -13.527 5.579 1.00 92.81 92 LYS A O 1
ATOM 718 N N . ALA A 1 93 ? -9.665 -15.155 5.630 1.00 92.44 93 ALA A N 1
ATOM 719 C CA . ALA A 1 93 ? -10.181 -15.752 6.863 1.00 92.44 93 ALA A CA 1
ATOM 720 C C . ALA A 1 93 ? -10.011 -14.802 8.066 1.00 92.44 93 ALA A C 1
ATOM 722 O O . ALA A 1 93 ? -10.958 -14.586 8.819 1.00 92.44 93 ALA A O 1
ATOM 723 N N . ALA A 1 94 ? -8.844 -14.165 8.206 1.00 94.00 94 ALA A N 1
ATOM 724 C CA . ALA A 1 94 ? -8.625 -13.136 9.225 1.00 94.00 94 ALA A CA 1
ATOM 725 C C . ALA A 1 94 ? -9.561 -11.922 9.061 1.00 94.00 94 ALA A C 1
ATOM 727 O O . ALA A 1 94 ? -10.045 -11.393 10.059 1.00 94.00 94 ALA A O 1
ATOM 728 N N . ALA A 1 95 ? -9.863 -11.520 7.822 1.00 93.56 95 ALA A N 1
ATOM 729 C CA . ALA A 1 95 ? -10.831 -10.467 7.528 1.00 93.56 95 ALA A CA 1
ATOM 730 C C . ALA A 1 95 ? -12.211 -10.842 8.066 1.00 93.56 95 ALA A C 1
ATOM 732 O O . ALA A 1 95 ? -12.814 -10.059 8.787 1.00 93.56 95 ALA A O 1
ATOM 733 N N . SER A 1 96 ? -12.674 -12.072 7.808 1.00 92.88 96 SER A N 1
ATOM 734 C CA . SER A 1 96 ? -13.973 -12.541 8.308 1.00 92.88 96 SER A CA 1
ATOM 735 C C . SER A 1 96 ? -14.073 -12.560 9.840 1.00 92.88 96 SER A C 1
ATOM 737 O O . SER A 1 96 ? -15.143 -12.294 10.378 1.00 92.88 96 SER A O 1
ATOM 739 N N . GLU A 1 97 ? -12.964 -12.815 10.543 1.00 93.12 97 GLU A N 1
ATOM 740 C CA . GLU A 1 97 ? -12.904 -12.766 12.011 1.00 93.12 97 GLU A CA 1
ATOM 741 C C . GLU A 1 97 ? -12.971 -11.325 12.542 1.00 93.12 97 GLU A C 1
ATOM 743 O O . GLU A 1 97 ? -13.658 -11.061 13.527 1.00 93.12 97 GLU A O 1
ATOM 748 N N . LEU A 1 98 ? -12.266 -10.391 11.896 1.00 93.81 98 LEU A N 1
ATOM 749 C CA . LEU A 1 98 ? -12.171 -8.999 12.348 1.00 93.81 98 LEU A CA 1
ATOM 750 C C . LEU A 1 98 ? -13.329 -8.112 11.878 1.00 93.81 98 LEU A C 1
ATOM 752 O O . LEU A 1 98 ? -13.584 -7.083 12.504 1.00 93.81 98 LEU A O 1
ATOM 756 N N . LYS A 1 99 ? -14.045 -8.518 10.826 1.00 92.25 99 LYS A N 1
ATOM 757 C CA . LYS A 1 99 ? -15.130 -7.765 10.186 1.00 92.25 99 LYS A CA 1
ATOM 758 C C . LYS A 1 99 ? -16.116 -7.097 11.158 1.00 92.25 99 LYS A C 1
ATOM 760 O O . LYS A 1 99 ? -16.238 -5.879 11.081 1.00 92.25 99 LYS A O 1
ATOM 765 N N . PRO A 1 100 ? -16.736 -7.798 12.133 1.00 91.88 100 PRO A N 1
ATOM 766 C CA . PRO A 1 100 ? -17.711 -7.161 13.028 1.00 91.88 100 PRO A CA 1
ATOM 767 C C . PRO A 1 100 ? -17.108 -6.058 13.909 1.00 91.88 100 PRO A C 1
ATOM 769 O O . PRO A 1 100 ? -17.808 -5.143 14.327 1.00 91.88 100 PRO A O 1
ATOM 772 N N . VAL A 1 101 ? -15.814 -6.141 14.226 1.00 92.69 101 VAL A N 1
ATOM 773 C CA . VAL A 1 101 ? -15.129 -5.136 15.048 1.00 92.69 101 VAL A CA 1
ATOM 774 C C . VAL A 1 101 ? -14.704 -3.945 14.193 1.00 92.69 101 VAL A C 1
ATOM 776 O O . VAL A 1 101 ? -14.820 -2.807 14.643 1.00 92.69 101 VAL A O 1
ATOM 779 N N . LEU A 1 102 ? -14.214 -4.196 12.977 1.00 94.19 102 LEU A N 1
ATOM 780 C CA . LEU A 1 102 ? -13.756 -3.150 12.064 1.00 94.19 102 LEU A CA 1
ATOM 781 C C . LEU A 1 102 ? -14.922 -2.321 11.514 1.00 94.19 102 LEU A C 1
ATOM 783 O O . LEU A 1 102 ? -14.837 -1.099 11.560 1.00 94.19 102 LEU A O 1
ATOM 787 N N . GLU A 1 103 ? -16.037 -2.946 11.124 1.00 93.38 103 GLU A N 1
ATOM 788 C CA . GLU A 1 103 ? -17.247 -2.232 10.675 1.00 93.38 103 GLU A CA 1
ATOM 789 C C . GLU A 1 103 ? -17.804 -1.307 11.773 1.00 93.38 103 GLU A C 1
ATOM 791 O O . GLU A 1 103 ? -18.199 -0.169 11.516 1.00 93.38 103 GLU A O 1
ATOM 796 N N . GLU A 1 104 ? -17.776 -1.748 13.035 1.00 91.75 104 GLU A N 1
ATOM 797 C CA . GLU A 1 104 ? -18.176 -0.905 14.166 1.00 91.75 104 GLU A CA 1
ATOM 798 C C . GLU A 1 104 ? -17.221 0.275 14.389 1.00 91.75 104 GLU A C 1
ATOM 800 O O . GLU A 1 104 ? -17.674 1.353 14.764 1.00 91.75 104 GLU A O 1
ATOM 805 N N . ILE A 1 105 ? -15.916 0.114 14.146 1.00 93.81 105 ILE A N 1
ATOM 806 C CA . ILE A 1 105 ? -14.966 1.236 14.199 1.00 93.81 105 ILE A CA 1
ATOM 807 C C . ILE A 1 105 ? -15.224 2.212 13.046 1.00 93.81 105 ILE A C 1
ATOM 809 O O . ILE A 1 105 ? -15.292 3.417 13.291 1.00 93.81 105 ILE A O 1
ATOM 813 N N . GLU A 1 106 ? -15.392 1.708 11.820 1.00 93.31 106 GLU A N 1
ATOM 814 C CA . GLU A 1 106 ? -15.643 2.522 10.624 1.00 93.31 106 GLU A CA 1
ATOM 815 C C . GLU A 1 106 ? -16.940 3.329 10.754 1.00 93.31 106 GLU A C 1
ATOM 817 O O . GLU A 1 106 ? -16.937 4.542 10.553 1.00 93.31 106 GLU A O 1
ATOM 822 N N . SER A 1 107 ? -18.029 2.706 11.216 1.00 93.31 107 SER A N 1
ATOM 823 C CA . SER A 1 107 ? -19.313 3.396 11.429 1.00 93.31 107 SER A CA 1
ATOM 824 C C . SER A 1 107 ? -19.236 4.545 12.449 1.00 93.31 107 SER A C 1
ATOM 826 O O . SER A 1 107 ? -20.074 5.449 12.456 1.00 93.31 107 SER A O 1
ATOM 828 N N . ARG A 1 108 ? -18.213 4.537 13.315 1.00 92.56 108 ARG A N 1
ATOM 829 C CA . ARG A 1 108 ? -17.980 5.529 14.375 1.00 92.56 108 ARG A CA 1
ATOM 830 C C . ARG A 1 108 ? -16.863 6.516 14.033 1.00 92.56 108 ARG A C 1
ATOM 832 O O . ARG A 1 108 ? -16.538 7.365 14.868 1.00 92.56 108 ARG A O 1
ATOM 839 N N . ALA A 1 109 ? -16.321 6.473 12.815 1.00 88.62 109 ALA A N 1
ATOM 840 C CA . ALA A 1 109 ? -15.230 7.331 12.347 1.00 88.62 109 ALA A CA 1
ATOM 841 C C . ALA A 1 109 ? -15.584 8.834 12.246 1.00 88.62 109 ALA A C 1
ATOM 843 O O . ALA A 1 109 ? -14.760 9.642 11.837 1.00 88.62 109 ALA A O 1
ATOM 844 N N . SER A 1 110 ? -16.771 9.258 12.687 1.00 90.81 110 SER A N 1
ATOM 845 C CA . SER A 1 110 ? -17.076 10.674 12.942 1.00 90.81 110 SER A CA 1
ATOM 846 C C . SER A 1 110 ? -16.351 11.235 14.175 1.00 90.81 110 SER A C 1
ATOM 848 O O . SER A 1 110 ? -16.169 12.446 14.304 1.00 90.81 110 SER A O 1
ATOM 850 N N . ARG A 1 111 ? -15.929 10.365 15.100 1.00 91.62 111 ARG A N 1
ATOM 851 C CA . ARG A 1 111 ? -15.248 10.731 16.349 1.00 91.62 111 ARG A CA 1
ATOM 852 C C . ARG A 1 111 ? -13.731 10.617 16.194 1.00 91.62 111 ARG A C 1
ATOM 854 O O . ARG A 1 111 ? -13.225 9.626 15.672 1.00 91.62 111 ARG A O 1
ATOM 861 N N . LYS A 1 112 ? -12.987 11.594 16.724 1.00 92.62 112 LYS A N 1
ATOM 862 C CA . LYS A 1 112 ? -11.521 11.696 16.563 1.00 92.62 112 LYS A CA 1
ATOM 863 C C . LYS A 1 112 ? -10.769 10.457 17.055 1.00 92.62 112 LYS A C 1
ATOM 865 O O . LYS A 1 112 ? -9.798 10.039 16.433 1.00 92.62 112 LYS A O 1
ATOM 870 N N . GLU A 1 113 ? -11.217 9.860 18.154 1.00 92.56 113 GLU A N 1
ATOM 871 C CA . GLU A 1 113 ? -10.594 8.675 18.750 1.00 92.56 113 GLU A CA 1
ATOM 872 C C . GLU A 1 113 ? -10.725 7.448 17.840 1.00 92.56 113 GLU A C 1
ATOM 874 O O . GLU A 1 113 ? -9.801 6.638 17.754 1.00 92.56 113 GLU A O 1
ATOM 879 N N . TYR A 1 114 ? -11.849 7.344 17.123 1.00 94.81 114 TYR A N 1
ATOM 880 C CA . TYR A 1 114 ? -12.118 6.266 16.175 1.00 94.81 114 TYR A CA 1
ATOM 881 C C . TYR A 1 114 ? -11.378 6.468 14.849 1.00 94.81 114 TYR A C 1
ATOM 883 O O . TYR A 1 114 ? -10.833 5.511 14.311 1.00 94.81 114 TYR A O 1
ATOM 891 N N . VAL A 1 115 ? -11.245 7.707 14.367 1.00 94.12 115 VAL A N 1
ATOM 892 C CA . VAL A 1 115 ? -10.368 8.011 13.218 1.00 94.12 115 VAL A CA 1
ATOM 893 C C . VAL A 1 115 ? -8.926 7.604 13.520 1.00 94.12 115 VAL A C 1
ATOM 895 O O . VAL A 1 115 ? -8.262 6.977 12.696 1.00 94.12 115 VAL A O 1
ATOM 898 N N . HIS A 1 116 ? -8.440 7.919 14.725 1.00 94.50 116 HIS A N 1
ATOM 899 C CA . HIS A 1 116 ? -7.080 7.577 15.125 1.00 94.50 116 HIS A CA 1
ATOM 900 C C . HIS A 1 116 ? -6.860 6.061 15.177 1.00 94.50 116 HIS A C 1
ATOM 902 O O . HIS A 1 116 ? -5.923 5.562 14.556 1.00 94.50 116 HIS A O 1
ATOM 908 N N . ILE A 1 117 ? -7.731 5.315 15.869 1.00 95.38 117 ILE A N 1
ATOM 909 C CA . ILE A 1 117 ? -7.581 3.857 15.973 1.00 95.38 117 ILE A CA 1
ATOM 910 C C . ILE A 1 117 ? -7.750 3.158 14.617 1.00 95.38 117 ILE A C 1
ATOM 912 O O . ILE A 1 117 ? -7.080 2.157 14.365 1.00 95.38 117 ILE A O 1
ATOM 916 N N . LEU A 1 118 ? -8.598 3.689 13.731 1.00 95.06 118 LEU A N 1
ATOM 917 C CA . LEU A 1 118 ? -8.786 3.175 12.377 1.00 95.06 118 LEU A CA 1
ATOM 918 C C . LEU A 1 118 ? -7.510 3.349 11.543 1.00 95.06 118 LEU A C 1
ATOM 920 O O . LEU A 1 118 ? -7.007 2.375 10.987 1.00 95.06 118 LEU A O 1
ATOM 924 N N . ALA A 1 119 ? -6.909 4.543 11.558 1.00 94.44 119 ALA A N 1
ATOM 925 C CA . ALA A 1 119 ? -5.623 4.797 10.907 1.00 94.44 119 ALA A CA 1
ATOM 926 C C . ALA A 1 119 ? -4.503 3.895 11.457 1.00 94.44 119 ALA A C 1
ATOM 928 O O . ALA A 1 119 ? -3.663 3.391 10.707 1.00 94.44 119 ALA A O 1
ATOM 929 N N . GLU A 1 120 ? -4.503 3.637 12.766 1.00 95.31 120 GLU A N 1
ATOM 930 C CA . GLU A 1 120 ? -3.595 2.667 13.366 1.00 95.31 120 GLU A CA 1
ATOM 931 C C . GLU A 1 120 ? -3.842 1.239 12.855 1.00 95.31 120 GLU A C 1
ATOM 933 O O . GLU A 1 120 ? -2.882 0.533 12.550 1.00 95.31 120 GLU A O 1
ATOM 938 N N . CYS A 1 121 ? -5.098 0.810 12.706 1.00 96.06 121 CYS A N 1
ATOM 939 C CA . CYS A 1 121 ? -5.436 -0.497 12.140 1.00 96.06 121 CYS A CA 1
ATOM 940 C C . CYS A 1 121 ? -4.995 -0.619 10.672 1.00 96.06 121 CYS A C 1
ATOM 942 O O . CYS A 1 121 ? -4.406 -1.642 10.314 1.00 96.06 121 CYS A O 1
ATOM 944 N N . HIS A 1 122 ? -5.186 0.423 9.851 1.00 95.62 122 HIS A N 1
ATOM 945 C CA . HIS A 1 122 ? -4.685 0.471 8.469 1.00 95.62 122 HIS A CA 1
ATOM 946 C C . HIS A 1 122 ? -3.165 0.310 8.421 1.00 95.62 122 HIS A C 1
ATOM 948 O O . HIS A 1 122 ? -2.638 -0.500 7.656 1.00 95.62 122 HIS A O 1
ATOM 954 N N . LYS A 1 123 ? -2.445 1.025 9.294 1.00 95.31 123 LYS A N 1
ATOM 955 C CA . LYS A 1 123 ? -0.987 0.918 9.401 1.00 95.31 123 LYS A CA 1
ATOM 956 C C . LYS A 1 123 ? -0.549 -0.490 9.800 1.00 95.31 123 LYS A C 1
ATOM 958 O O . LYS A 1 123 ? 0.339 -1.048 9.161 1.00 95.31 123 LYS A O 1
ATOM 963 N N . LEU A 1 124 ? -1.179 -1.084 10.816 1.00 96.19 124 LEU A N 1
ATOM 964 C CA . LEU A 1 124 ? -0.872 -2.452 11.246 1.00 96.19 124 LEU A CA 1
ATOM 965 C C . LEU A 1 124 ? -1.124 -3.468 10.125 1.00 96.19 124 LEU A C 1
ATOM 967 O O . LEU A 1 124 ? -0.307 -4.366 9.929 1.00 96.19 124 LEU A O 1
ATOM 971 N N . TYR A 1 125 ? -2.217 -3.319 9.372 1.00 96.56 125 TYR A N 1
ATOM 972 C CA . TYR A 1 125 ? -2.482 -4.127 8.182 1.00 96.56 125 TYR A CA 1
ATOM 973 C C . TYR A 1 125 ? -1.349 -3.987 7.156 1.00 96.56 125 TYR A C 1
ATOM 975 O O . TYR A 1 125 ? -0.740 -4.993 6.782 1.00 96.56 125 TYR A O 1
ATOM 983 N N . CYS A 1 126 ? -1.009 -2.753 6.768 1.00 95.88 126 CYS A N 1
ATOM 984 C CA . CYS A 1 126 ? 0.035 -2.474 5.782 1.00 95.88 126 CYS A CA 1
ATOM 985 C C . CYS A 1 126 ? 1.395 -3.041 6.204 1.00 95.88 126 CYS A C 1
ATOM 987 O O . CYS A 1 126 ? 2.066 -3.682 5.401 1.00 95.88 126 CYS A O 1
ATOM 989 N N . GLU A 1 127 ? 1.792 -2.875 7.468 1.00 95.75 127 GLU A N 1
ATOM 990 C CA . GLU A 1 127 ? 3.048 -3.416 8.000 1.00 95.75 127 GLU A CA 1
ATOM 991 C C . GLU A 1 127 ? 3.107 -4.946 7.892 1.00 95.75 127 GLU A C 1
ATOM 993 O O . GLU A 1 127 ? 4.113 -5.509 7.448 1.00 95.75 127 GLU A O 1
ATOM 998 N N . GLN A 1 128 ? 2.023 -5.633 8.272 1.00 95.94 128 GLN A N 1
ATOM 999 C CA . GLN A 1 128 ? 1.963 -7.092 8.199 1.00 95.94 128 GLN A CA 1
ATOM 1000 C C . GLN A 1 128 ? 1.989 -7.582 6.748 1.00 95.94 128 GLN A C 1
ATOM 1002 O O . GLN A 1 128 ? 2.771 -8.480 6.432 1.00 95.94 128 GLN A O 1
ATOM 1007 N N . ARG A 1 129 ? 1.215 -6.965 5.846 1.00 94.31 129 ARG A N 1
ATOM 1008 C CA . ARG A 1 129 ? 1.217 -7.309 4.414 1.00 94.31 129 ARG A CA 1
ATOM 1009 C C . ARG A 1 129 ? 2.571 -7.051 3.762 1.00 94.31 129 ARG A C 1
ATOM 1011 O O . ARG A 1 129 ? 3.107 -7.939 3.096 1.00 94.31 129 ARG A O 1
ATOM 1018 N N . LEU A 1 130 ? 3.172 -5.890 4.019 1.00 94.00 130 LEU A N 1
ATOM 1019 C CA . LEU A 1 130 ? 4.468 -5.521 3.456 1.00 94.00 130 LEU A CA 1
ATOM 1020 C C . LEU A 1 130 ? 5.546 -6.528 3.860 1.00 94.00 130 LEU A C 1
ATOM 1022 O O . LEU A 1 130 ? 6.349 -6.926 3.022 1.00 94.00 130 LEU A O 1
ATOM 1026 N N . SER A 1 131 ? 5.538 -6.997 5.112 1.00 92.75 131 SER A N 1
ATOM 1027 C CA . SER A 1 131 ? 6.512 -7.987 5.593 1.00 92.75 131 SER A CA 1
ATOM 1028 C C . SER A 1 131 ? 6.487 -9.314 4.819 1.00 92.75 131 SER A C 1
ATOM 1030 O O . SER A 1 131 ? 7.517 -9.978 4.717 1.00 92.75 131 SER A O 1
ATOM 1032 N N . LEU A 1 132 ? 5.337 -9.684 4.243 1.00 90.62 132 LEU A N 1
ATOM 1033 C CA . LEU A 1 132 ? 5.159 -10.910 3.463 1.00 90.62 132 LEU A CA 1
ATOM 1034 C C . LEU A 1 132 ? 5.486 -10.691 1.984 1.00 90.62 132 LEU A C 1
ATOM 1036 O O . LEU A 1 132 ? 6.168 -11.503 1.364 1.00 90.62 132 LEU A O 1
ATOM 1040 N N . ILE A 1 133 ? 5.007 -9.583 1.419 1.00 90.06 133 ILE A N 1
ATOM 1041 C CA . ILE A 1 133 ? 5.062 -9.325 -0.026 1.00 90.06 133 ILE A CA 1
ATOM 1042 C C . ILE A 1 133 ? 6.421 -8.772 -0.441 1.00 90.06 133 ILE A C 1
ATOM 1044 O O . ILE A 1 133 ? 6.895 -9.083 -1.531 1.00 90.06 133 ILE A O 1
ATOM 1048 N N . LYS A 1 134 ? 7.080 -7.985 0.421 1.00 89.88 134 LYS A N 1
ATOM 1049 C CA . LYS A 1 134 ? 8.327 -7.282 0.089 1.00 89.88 134 LYS A CA 1
ATOM 1050 C C . LYS A 1 134 ? 9.396 -8.224 -0.460 1.00 89.88 134 LYS A C 1
ATOM 1052 O O . LYS A 1 134 ? 9.994 -7.919 -1.485 1.00 89.88 134 LYS A O 1
ATOM 1057 N N . GLY A 1 135 ? 9.623 -9.367 0.190 1.00 88.00 135 GLY A N 1
ATOM 1058 C CA . GLY A 1 135 ? 10.620 -10.345 -0.261 1.00 88.00 135 GLY A CA 1
ATOM 1059 C C . GLY A 1 135 ? 10.273 -10.973 -1.614 1.00 88.00 135 GLY A C 1
ATOM 1060 O O . GLY A 1 135 ? 11.142 -11.101 -2.474 1.00 88.00 135 GLY A O 1
ATOM 1061 N N . ILE A 1 136 ? 8.995 -11.294 -1.824 1.00 87.56 136 ILE A N 1
ATOM 1062 C CA . ILE A 1 136 ? 8.489 -11.914 -3.056 1.00 87.56 136 ILE A CA 1
ATOM 1063 C C . ILE A 1 136 ? 8.591 -10.927 -4.223 1.00 87.56 136 ILE A C 1
ATOM 1065 O O . ILE A 1 136 ? 9.153 -11.249 -5.267 1.00 87.56 136 ILE A O 1
ATOM 1069 N N . ALA A 1 137 ? 8.112 -9.696 -4.029 1.00 89.75 137 ALA A N 1
ATOM 1070 C CA . ALA A 1 137 ? 8.199 -8.639 -5.030 1.00 89.75 137 ALA A CA 1
ATOM 1071 C C . ALA A 1 137 ? 9.656 -8.312 -5.383 1.00 89.75 137 ALA A C 1
ATOM 1073 O O . ALA A 1 137 ? 9.987 -8.184 -6.562 1.00 89.75 137 ALA A O 1
ATOM 1074 N N . HIS A 1 138 ? 10.531 -8.262 -4.372 1.00 90.44 138 HIS A N 1
ATOM 1075 C CA . HIS A 1 138 ? 11.965 -8.067 -4.560 1.00 90.44 138 HIS A CA 1
ATOM 1076 C C . HIS A 1 138 ? 12.577 -9.149 -5.454 1.00 90.44 138 HIS A C 1
ATOM 1078 O O . HIS A 1 138 ? 13.251 -8.856 -6.440 1.00 90.44 138 HIS A O 1
ATOM 1084 N N . GLN A 1 139 ? 12.306 -10.415 -5.139 1.00 89.44 139 GLN A N 1
ATOM 1085 C CA . GLN A 1 139 ? 12.819 -11.535 -5.914 1.00 89.44 139 GLN A CA 1
ATOM 1086 C C . GLN A 1 139 ? 12.320 -11.502 -7.366 1.00 89.44 139 GLN A C 1
ATOM 1088 O O . GLN A 1 139 ? 13.130 -11.618 -8.282 1.00 89.44 139 GLN A O 1
ATOM 1093 N N . ARG A 1 140 ? 11.018 -11.287 -7.588 1.00 88.00 140 ARG A N 1
ATOM 1094 C CA . ARG A 1 140 ? 10.421 -11.297 -8.934 1.00 88.00 140 ARG A CA 1
ATOM 1095 C C . ARG A 1 140 ? 10.954 -10.193 -9.839 1.00 88.00 140 ARG A C 1
ATOM 1097 O O . ARG A 1 140 ? 11.388 -10.468 -10.953 1.00 88.00 140 ARG A O 1
ATOM 1104 N N . ILE A 1 141 ? 10.993 -8.957 -9.353 1.00 90.94 141 ILE A N 1
ATOM 1105 C CA . ILE A 1 141 ? 11.528 -7.833 -10.134 1.00 90.94 141 ILE A CA 1
ATOM 1106 C C . ILE A 1 141 ? 13.036 -8.013 -10.381 1.00 90.94 141 ILE A C 1
ATOM 1108 O O . ILE A 1 141 ? 13.514 -7.721 -11.476 1.00 90.94 141 ILE A O 1
ATOM 1112 N N . SER A 1 142 ? 13.788 -8.566 -9.420 1.00 92.19 142 SER A N 1
ATOM 1113 C CA . SER A 1 142 ? 15.200 -8.913 -9.632 1.00 92.19 142 SER A CA 1
ATOM 1114 C C . SER A 1 142 ? 15.386 -9.991 -10.710 1.00 92.19 142 SER A C 1
ATOM 1116 O O . SER A 1 142 ? 16.336 -9.928 -11.492 1.00 92.19 142 SER A O 1
ATOM 1118 N N . GLU A 1 143 ? 14.487 -10.974 -10.784 1.00 91.62 143 GLU A N 1
ATOM 1119 C CA . GLU A 1 143 ? 14.493 -11.996 -11.834 1.00 91.62 143 GLU A CA 1
ATOM 1120 C C . GLU A 1 143 ? 14.201 -11.406 -13.217 1.00 91.62 143 GLU A C 1
ATOM 1122 O O . GLU A 1 143 ? 14.931 -11.729 -14.157 1.00 91.62 143 GLU A O 1
ATOM 1127 N N . PHE A 1 144 ? 13.217 -10.504 -13.340 1.00 92.06 144 PHE A N 1
ATOM 1128 C CA . PHE A 1 144 ? 12.983 -9.758 -14.584 1.00 92.06 144 PHE A CA 1
ATOM 1129 C C . PHE A 1 144 ? 14.224 -8.962 -14.974 1.00 92.06 144 PHE A C 1
ATOM 1131 O O . PHE A 1 144 ? 14.689 -9.053 -16.107 1.00 92.06 144 PHE A O 1
ATOM 1138 N N . ALA A 1 145 ? 14.841 -8.263 -14.017 1.00 91.25 145 ALA A N 1
ATOM 1139 C CA . ALA A 1 145 ? 16.026 -7.464 -14.292 1.00 91.25 145 ALA A CA 1
ATOM 1140 C C . ALA A 1 145 ? 17.185 -8.318 -14.832 1.00 91.25 145 ALA A C 1
ATOM 1142 O O . ALA A 1 145 ? 17.933 -7.868 -15.696 1.00 91.25 145 ALA A O 1
ATOM 1143 N N . LYS A 1 146 ? 17.354 -9.559 -14.371 1.00 92.00 146 LYS A N 1
ATOM 1144 C CA . LYS A 1 146 ? 18.418 -10.448 -14.870 1.00 92.00 146 LYS A CA 1
ATOM 1145 C C . LYS A 1 146 ? 18.155 -10.995 -16.275 1.00 92.00 146 LYS A C 1
ATOM 1147 O O . LYS A 1 146 ? 19.118 -11.290 -16.974 1.00 92.00 146 LYS A O 1
ATOM 1152 N N . LYS A 1 147 ? 16.889 -11.184 -16.656 1.00 90.88 147 LYS A N 1
ATOM 1153 C CA . LYS A 1 147 ? 16.496 -11.878 -17.894 1.00 90.88 147 LYS A CA 1
ATOM 1154 C C . LYS A 1 147 ? 16.161 -10.934 -19.046 1.00 90.88 147 LYS A C 1
ATOM 1156 O O . LYS A 1 147 ? 16.336 -11.310 -20.198 1.00 90.88 147 LYS A O 1
ATOM 1161 N N . GLU A 1 148 ? 15.658 -9.744 -18.740 1.00 91.00 148 GLU A N 1
ATOM 1162 C CA . GLU A 1 148 ? 15.028 -8.852 -19.711 1.00 91.00 148 GLU A CA 1
ATOM 1163 C C . GLU A 1 148 ? 15.825 -7.555 -19.920 1.00 91.00 148 GLU A C 1
ATOM 1165 O O . GLU A 1 148 ? 16.500 -7.048 -19.015 1.00 91.00 148 GLU A O 1
ATOM 1170 N N . GLY A 1 149 ? 15.716 -7.002 -21.134 1.00 88.81 149 GLY A N 1
ATOM 1171 C CA . GLY A 1 149 ? 16.172 -5.649 -21.459 1.00 88.81 149 GLY A CA 1
ATOM 1172 C C . GLY A 1 149 ? 15.313 -4.576 -20.784 1.00 88.81 149 GLY A C 1
ATOM 1173 O O . GLY A 1 149 ? 14.250 -4.868 -20.241 1.00 88.81 149 GLY A O 1
ATOM 1174 N N . LEU A 1 150 ? 15.765 -3.321 -20.811 1.00 89.00 150 LEU A N 1
ATOM 1175 C CA . LEU A 1 150 ? 15.132 -2.224 -20.070 1.00 89.00 150 LEU A CA 1
ATOM 1176 C C . LEU A 1 150 ? 13.650 -1.964 -20.442 1.00 89.00 150 LEU A C 1
ATOM 1178 O O . LEU A 1 150 ? 12.848 -1.832 -19.511 1.00 89.00 150 LEU A O 1
ATOM 1182 N N . PRO A 1 151 ? 13.235 -1.959 -21.728 1.00 90.25 151 PRO A N 1
ATOM 1183 C CA . PRO A 1 151 ? 11.823 -1.794 -22.098 1.00 90.25 151 PRO A CA 1
ATOM 1184 C C . PRO A 1 151 ? 10.934 -2.938 -21.597 1.00 90.25 151 PRO A C 1
ATOM 1186 O O . PRO A 1 151 ? 9.922 -2.706 -20.934 1.00 90.25 151 PRO A O 1
ATOM 1189 N N . SER A 1 152 ? 11.355 -4.186 -21.823 1.00 91.31 152 SER A N 1
ATOM 1190 C CA . SER A 1 152 ? 10.635 -5.378 -21.356 1.00 91.31 152 SER A CA 1
ATOM 1191 C C . SER A 1 152 ? 10.535 -5.429 -19.831 1.00 91.31 152 SER A C 1
ATOM 1193 O O . SER A 1 152 ? 9.438 -5.589 -19.304 1.00 91.31 152 SER A O 1
ATOM 1195 N N . LEU A 1 153 ? 11.637 -5.155 -19.122 1.00 92.38 153 LEU A N 1
ATOM 1196 C CA . LEU A 1 153 ? 11.659 -5.047 -17.662 1.00 92.38 153 LEU A CA 1
ATOM 1197 C C . LEU A 1 153 ? 10.666 -3.996 -17.156 1.00 92.38 153 LEU A C 1
ATOM 1199 O O . LEU A 1 153 ? 9.996 -4.219 -16.148 1.00 92.38 153 LEU A O 1
ATOM 1203 N N . THR A 1 154 ? 10.569 -2.853 -17.838 1.00 91.12 154 THR A N 1
ATOM 1204 C CA . THR A 1 154 ? 9.641 -1.781 -17.461 1.00 91.12 154 THR A CA 1
ATOM 1205 C C . THR A 1 154 ? 8.194 -2.249 -17.600 1.00 91.12 154 THR A C 1
ATOM 1207 O O . THR A 1 154 ? 7.428 -2.091 -16.648 1.00 91.12 154 THR A O 1
ATOM 1210 N N . ARG A 1 155 ? 7.831 -2.909 -18.713 1.00 91.19 155 ARG A N 1
ATOM 1211 C CA . ARG A 1 155 ? 6.494 -3.510 -18.887 1.00 91.19 155 ARG A CA 1
ATOM 1212 C C . ARG A 1 155 ? 6.205 -4.566 -17.822 1.00 91.19 155 ARG A C 1
ATOM 1214 O O . ARG A 1 155 ? 5.227 -4.434 -17.089 1.00 91.19 155 ARG A O 1
ATOM 1221 N N . SER A 1 156 ? 7.062 -5.581 -17.701 1.00 90.62 156 SER A N 1
ATOM 1222 C CA . SER A 1 156 ? 6.880 -6.715 -16.784 1.00 90.62 156 SER A CA 1
ATOM 1223 C C . SER A 1 156 ? 6.836 -6.266 -15.320 1.00 90.62 156 SER A C 1
ATOM 1225 O O . SER A 1 156 ? 5.960 -6.680 -14.560 1.00 90.62 156 SER A O 1
ATOM 1227 N N . GLY A 1 157 ? 7.739 -5.364 -14.924 1.00 90.94 157 GLY A N 1
ATOM 1228 C CA . GLY A 1 157 ? 7.816 -4.816 -13.571 1.00 90.94 157 GLY A CA 1
ATOM 1229 C C . GLY A 1 157 ? 6.598 -3.968 -13.200 1.00 90.94 157 GLY A C 1
ATOM 1230 O O . GLY A 1 157 ? 6.030 -4.161 -12.122 1.00 90.94 157 GLY A O 1
ATOM 1231 N N . CYS A 1 158 ? 6.154 -3.079 -14.097 1.00 89.69 158 CYS A N 1
ATOM 1232 C CA . CYS A 1 158 ? 4.941 -2.287 -13.880 1.00 89.69 158 CYS A CA 1
ATOM 1233 C C . CYS A 1 158 ? 3.695 -3.180 -13.845 1.00 89.69 158 CYS A C 1
ATOM 1235 O O . CYS A 1 158 ? 2.886 -3.053 -12.929 1.00 89.69 158 CYS A O 1
ATOM 1237 N N . ALA A 1 159 ? 3.550 -4.110 -14.794 1.00 88.25 159 ALA A N 1
ATOM 1238 C CA . ALA A 1 159 ? 2.415 -5.031 -14.857 1.00 88.25 159 ALA A CA 1
ATOM 1239 C C . ALA A 1 159 ? 2.287 -5.876 -13.583 1.00 88.25 159 ALA A C 1
ATOM 1241 O O . ALA A 1 159 ? 1.201 -5.968 -13.004 1.00 88.25 159 ALA A O 1
ATOM 1242 N N . TYR A 1 160 ? 3.406 -6.425 -13.105 1.00 89.19 160 TYR A N 1
ATOM 1243 C CA . TYR A 1 160 ? 3.453 -7.189 -11.864 1.00 89.19 160 TYR A CA 1
ATOM 1244 C C . TYR A 1 160 ? 3.054 -6.341 -10.649 1.00 89.19 160 TYR A C 1
ATOM 1246 O O . TYR A 1 160 ? 2.172 -6.741 -9.888 1.00 89.19 160 TYR A O 1
ATOM 1254 N N . LEU A 1 161 ? 3.647 -5.153 -10.465 1.00 89.19 161 LEU A N 1
ATOM 1255 C CA . LEU A 1 161 ? 3.289 -4.299 -9.328 1.00 89.19 161 LEU A CA 1
ATOM 1256 C C . LEU A 1 161 ? 1.835 -3.834 -9.386 1.00 89.19 161 LEU A C 1
ATOM 1258 O O . LEU A 1 161 ? 1.176 -3.826 -8.351 1.00 89.19 161 LEU A O 1
ATOM 1262 N N . MET A 1 162 ? 1.308 -3.508 -10.565 1.00 86.69 162 MET A N 1
ATOM 1263 C CA . MET A 1 162 ? -0.108 -3.170 -10.725 1.00 86.69 162 MET A CA 1
ATOM 1264 C C . MET A 1 162 ? -1.018 -4.329 -10.309 1.00 86.69 162 MET A C 1
ATOM 1266 O O . MET A 1 162 ? -2.022 -4.109 -9.633 1.00 86.69 162 MET A O 1
ATOM 1270 N N . GLN A 1 163 ? -0.666 -5.566 -10.669 1.00 86.62 163 GLN A N 1
ATOM 1271 C CA . GLN A 1 163 ? -1.412 -6.750 -10.245 1.00 86.62 163 GLN A CA 1
ATOM 1272 C C . GLN A 1 163 ? -1.369 -6.937 -8.723 1.00 86.62 163 GLN A C 1
ATOM 1274 O O . GLN A 1 163 ? -2.408 -7.185 -8.114 1.00 86.62 163 GLN A O 1
ATOM 1279 N N . VAL A 1 164 ? -0.199 -6.778 -8.098 1.00 88.31 164 VAL A N 1
ATOM 1280 C CA . VAL A 1 164 ? -0.065 -6.821 -6.633 1.00 88.31 164 VAL A CA 1
ATOM 1281 C C . VAL A 1 164 ? -0.924 -5.733 -5.987 1.00 88.31 164 VAL A C 1
ATOM 1283 O O . VAL A 1 164 ? -1.701 -6.040 -5.091 1.00 88.31 164 VAL A O 1
ATOM 1286 N N . CYS A 1 165 ? -0.864 -4.490 -6.473 1.00 88.38 165 CYS A N 1
ATOM 1287 C CA . CYS A 1 165 ? -1.665 -3.382 -5.939 1.00 88.38 165 CYS A CA 1
ATOM 1288 C C . CYS A 1 165 ? -3.167 -3.667 -6.033 1.00 88.38 165 CYS A C 1
ATOM 1290 O O . CYS A 1 165 ? -3.900 -3.415 -5.081 1.00 88.38 165 CYS A O 1
ATOM 1292 N N . GLN A 1 166 ? -3.626 -4.240 -7.149 1.00 86.56 166 GLN A N 1
ATOM 1293 C CA . GLN A 1 166 ? -5.027 -4.615 -7.326 1.00 86.56 166 GLN A CA 1
ATOM 1294 C C . GLN A 1 166 ? -5.463 -5.686 -6.319 1.00 86.56 166 GLN A C 1
ATOM 1296 O O . GLN A 1 166 ? -6.522 -5.566 -5.705 1.00 86.56 166 GLN A O 1
ATOM 1301 N N . LEU A 1 167 ? -4.662 -6.738 -6.144 1.00 88.25 167 LEU A N 1
ATOM 1302 C CA . LEU A 1 167 ? -4.976 -7.810 -5.202 1.00 88.25 167 LEU A CA 1
ATOM 1303 C C . LEU A 1 167 ? -4.954 -7.316 -3.748 1.00 88.25 167 LEU A C 1
ATOM 1305 O O . LEU A 1 167 ? -5.815 -7.702 -2.958 1.00 88.25 167 LEU A O 1
ATOM 1309 N N . GLU A 1 168 ? -4.006 -6.446 -3.396 1.00 90.56 168 GLU A N 1
ATOM 1310 C CA . GLU A 1 168 ? -3.937 -5.838 -2.065 1.00 90.56 168 GLU A CA 1
ATOM 1311 C C . GLU A 1 168 ? -5.108 -4.901 -1.797 1.00 90.56 168 GLU A C 1
ATOM 1313 O O . GLU A 1 168 ? -5.653 -4.929 -0.698 1.00 90.56 168 GLU A O 1
ATOM 1318 N N . HIS A 1 169 ? -5.534 -4.126 -2.794 1.00 89.00 169 HIS A N 1
ATOM 1319 C CA . HIS A 1 169 ? -6.708 -3.272 -2.679 1.00 89.00 169 HIS A CA 1
ATOM 1320 C C . HIS A 1 169 ? -7.986 -4.097 -2.489 1.00 89.00 169 HIS A C 1
ATOM 1322 O O . HIS A 1 169 ? -8.751 -3.841 -1.566 1.00 89.00 169 HIS A O 1
ATOM 1328 N N . GLN A 1 170 ? -8.171 -5.162 -3.278 1.00 89.00 170 GLN A N 1
ATOM 1329 C CA . GLN A 1 170 ? -9.288 -6.089 -3.083 1.00 89.00 170 GLN A CA 1
ATOM 1330 C C . GLN A 1 170 ? -9.273 -6.703 -1.686 1.00 89.00 170 GLN A C 1
ATOM 1332 O O . GLN A 1 170 ? -10.316 -6.815 -1.054 1.00 89.00 170 GLN A O 1
ATOM 1337 N N . LEU A 1 171 ? -8.109 -7.127 -1.190 1.00 91.62 171 LEU A N 1
ATOM 1338 C CA . LEU A 1 171 ? -8.009 -7.680 0.155 1.00 91.62 171 LEU A CA 1
ATOM 1339 C C . LEU A 1 171 ? -8.321 -6.622 1.217 1.00 91.62 171 LEU A C 1
ATOM 1341 O O . LEU A 1 171 ? -9.044 -6.931 2.159 1.00 91.62 171 LEU A O 1
ATOM 1345 N N . PHE A 1 172 ? -7.820 -5.400 1.051 1.00 92.81 172 PHE A N 1
ATOM 1346 C CA . PHE A 1 172 ? -8.072 -4.285 1.958 1.00 92.81 172 PHE A CA 1
ATOM 1347 C C . PHE A 1 172 ? -9.563 -3.961 2.059 1.00 92.81 172 PHE A C 1
ATOM 1349 O O . PHE A 1 172 ? -10.070 -3.854 3.170 1.00 92.81 172 PHE A O 1
ATOM 1356 N N . ASP A 1 173 ? -10.278 -3.945 0.935 1.00 91.94 173 ASP A N 1
ATOM 1357 C CA . ASP A 1 173 ? -11.732 -3.755 0.883 1.00 91.94 173 ASP A CA 1
ATOM 1358 C C . ASP A 1 173 ? -12.504 -4.820 1.690 1.00 91.94 173 ASP A C 1
ATOM 1360 O O . ASP A 1 173 ? -13.521 -4.535 2.314 1.00 91.94 173 ASP A O 1
ATOM 1364 N N . HIS A 1 174 ? -11.980 -6.050 1.803 1.00 92.25 174 HIS A N 1
ATOM 1365 C CA . HIS A 1 174 ? -12.602 -7.068 2.664 1.00 92.25 174 HIS A CA 1
ATOM 1366 C C . HIS A 1 174 ? -12.438 -6.777 4.167 1.00 92.25 174 HIS A C 1
ATOM 1368 O O . HIS A 1 174 ? -13.228 -7.294 4.961 1.00 92.25 174 HIS A O 1
ATOM 1374 N N . PHE A 1 175 ? -11.409 -6.021 4.568 1.00 94.12 175 PHE A N 1
ATOM 1375 C CA . PHE A 1 175 ? -11.184 -5.609 5.959 1.00 94.12 175 PHE A CA 1
ATOM 1376 C C . PHE A 1 175 ? -11.847 -4.266 6.283 1.00 94.12 175 PHE A C 1
ATOM 1378 O O . PHE A 1 175 ? -12.372 -4.117 7.385 1.00 94.12 175 PHE A O 1
ATOM 1385 N N . PHE A 1 176 ? -11.802 -3.316 5.346 1.00 94.12 176 PHE A N 1
ATOM 1386 C CA . PHE A 1 176 ? -12.193 -1.918 5.531 1.00 94.12 176 PHE A CA 1
ATOM 1387 C C . PHE A 1 176 ? -13.049 -1.420 4.349 1.00 94.12 176 PHE A C 1
ATOM 1389 O O . PHE A 1 176 ? -12.552 -0.657 3.517 1.00 94.12 176 PHE A O 1
ATOM 1396 N N . PRO A 1 177 ? -14.319 -1.859 4.230 1.00 90.75 177 PRO A N 1
ATOM 1397 C CA . PRO A 1 177 ? -15.179 -1.481 3.107 1.00 90.75 177 PRO A CA 1
ATOM 1398 C C . PRO A 1 177 ? -15.479 0.019 3.038 1.00 90.75 177 PRO A C 1
ATOM 1400 O O . PRO A 1 177 ? -15.701 0.551 1.959 1.00 90.75 177 PRO A O 1
ATOM 1403 N N . SER A 1 178 ? -15.517 0.711 4.182 1.00 88.31 178 SER A N 1
ATOM 1404 C CA . SER A 1 178 ? -15.825 2.150 4.212 1.00 88.31 178 SER A CA 1
ATOM 1405 C C . SER A 1 178 ? -14.594 3.007 3.919 1.00 88.31 178 SER A C 1
ATOM 1407 O O . SER A 1 178 ? -14.721 4.152 3.499 1.00 88.31 178 SER A O 1
ATOM 1409 N N . SER A 1 179 ? -13.401 2.463 4.169 1.00 84.81 179 SER A N 1
ATOM 1410 C CA . SER A 1 179 ? -12.123 3.158 3.987 1.00 84.81 179 SER A CA 1
ATOM 1411 C C . SER A 1 179 ? -11.424 2.804 2.671 1.00 84.81 179 SER A C 1
ATOM 1413 O O . SER A 1 179 ? -10.348 3.334 2.396 1.00 84.81 179 SER A O 1
ATOM 1415 N N . SER A 1 180 ? -11.983 1.889 1.872 1.00 78.69 180 SER A N 1
ATOM 1416 C CA . SER A 1 180 ? -11.374 1.429 0.619 1.00 78.69 180 SER A CA 1
ATOM 1417 C C . SER A 1 180 ? -11.356 2.508 -0.464 1.00 78.69 180 SER A C 1
ATOM 1419 O O . SER A 1 180 ? -10.430 2.526 -1.273 1.00 78.69 180 SER A O 1
ATOM 1421 N N . GLU A 1 181 ? -12.284 3.467 -0.425 1.00 76.88 181 GLU A N 1
ATOM 1422 C CA . GLU A 1 181 ? -12.301 4.632 -1.323 1.00 76.88 181 GLU A CA 1
ATOM 1423 C C . GLU A 1 181 ? -11.063 5.537 -1.136 1.00 76.88 181 GLU A C 1
ATOM 1425 O O . GLU A 1 181 ? -10.563 6.145 -2.088 1.00 76.88 181 GLU A O 1
ATOM 1430 N N . ASP A 1 182 ? -10.509 5.586 0.080 1.00 79.75 182 ASP A N 1
ATOM 1431 C CA . ASP A 1 182 ? -9.340 6.398 0.408 1.00 79.75 182 ASP A CA 1
ATOM 1432 C C . ASP A 1 182 ? -8.039 5.690 0.007 1.00 79.75 182 ASP A C 1
ATOM 1434 O O . ASP A 1 182 ? -7.417 4.971 0.796 1.00 79.75 182 ASP A O 1
ATOM 1438 N N . VAL A 1 183 ? -7.548 5.970 -1.202 1.00 72.88 183 VAL A N 1
ATOM 1439 C CA . VAL A 1 183 ? -6.277 5.435 -1.746 1.00 72.88 183 VAL A CA 1
ATOM 1440 C C . VAL A 1 183 ? -5.092 5.609 -0.779 1.00 72.88 183 VAL A C 1
ATOM 1442 O O . VAL A 1 183 ? -4.219 4.742 -0.678 1.00 72.88 183 VAL A O 1
ATOM 1445 N N . SER A 1 184 ? -5.059 6.717 -0.036 1.00 82.94 184 SER A N 1
ATOM 1446 C CA . SER A 1 184 ? -3.982 7.048 0.908 1.00 82.94 184 SER A CA 1
ATOM 1447 C C . SER A 1 184 ? -3.825 6.028 2.041 1.00 82.94 184 SER A C 1
ATOM 1449 O O . SER A 1 184 ? -2.747 5.928 2.626 1.00 82.94 184 SER A O 1
ATOM 1451 N N . SER A 1 185 ? -4.869 5.252 2.350 1.00 85.94 185 SER A N 1
ATOM 1452 C CA . SER A 1 185 ? -4.839 4.221 3.395 1.00 85.94 185 SER A CA 1
ATOM 1453 C C . SER A 1 185 ? -3.835 3.097 3.098 1.00 85.94 185 SER A C 1
ATOM 1455 O O . SER A 1 185 ? -3.233 2.551 4.026 1.00 85.94 185 SER A O 1
ATOM 1457 N N . LEU A 1 186 ? -3.592 2.807 1.813 1.00 89.31 186 LEU A N 1
ATOM 1458 C CA . LEU A 1 186 ? -2.664 1.775 1.338 1.00 89.31 186 LEU A CA 1
ATOM 1459 C C . LEU A 1 186 ? -1.272 2.306 0.979 1.00 89.31 186 LEU A C 1
ATOM 1461 O O . LEU A 1 186 ? -0.361 1.505 0.756 1.00 89.31 186 LEU A O 1
ATOM 1465 N N . ALA A 1 187 ? -1.064 3.625 0.964 1.00 89.62 187 ALA A N 1
ATOM 1466 C CA . ALA A 1 187 ? 0.229 4.233 0.638 1.00 89.62 187 ALA A CA 1
ATOM 1467 C C . ALA A 1 187 ? 1.418 3.626 1.424 1.00 89.62 187 ALA A C 1
ATOM 1469 O O . ALA A 1 187 ? 2.417 3.271 0.793 1.00 89.62 187 ALA A O 1
ATOM 1470 N N . PRO A 1 188 ? 1.319 3.335 2.745 1.00 91.75 188 PRO A N 1
ATOM 1471 C CA . PRO A 1 188 ? 2.423 2.716 3.491 1.00 91.75 188 PRO A CA 1
ATOM 1472 C C . PRO A 1 188 ? 2.841 1.322 2.992 1.00 91.75 188 PRO A C 1
ATOM 1474 O O . PRO A 1 188 ? 3.948 0.871 3.293 1.00 91.75 188 PRO A O 1
ATOM 1477 N N . LEU A 1 189 ? 1.965 0.622 2.264 1.00 92.00 189 LEU A N 1
ATOM 1478 C CA . LEU A 1 189 ? 2.243 -0.667 1.629 1.00 92.00 189 LEU A CA 1
ATOM 1479 C C . LEU A 1 189 ? 2.764 -0.494 0.196 1.00 92.00 189 LEU A C 1
ATOM 1481 O O . LEU A 1 189 ? 3.696 -1.196 -0.198 1.00 92.00 189 LEU A O 1
ATOM 1485 N N . ILE A 1 190 ? 2.168 0.417 -0.577 1.00 90.94 190 ILE A N 1
ATOM 1486 C CA . ILE A 1 190 ? 2.450 0.582 -2.010 1.00 90.94 190 ILE A CA 1
ATOM 1487 C C . ILE A 1 190 ? 3.732 1.387 -2.260 1.00 90.94 190 ILE A C 1
ATOM 1489 O O . ILE A 1 190 ? 4.529 1.004 -3.120 1.00 90.94 190 ILE A O 1
ATOM 1493 N N . ASP A 1 191 ? 3.988 2.446 -1.489 1.00 91.69 191 ASP A N 1
ATOM 1494 C CA . ASP A 1 191 ? 5.148 3.327 -1.685 1.00 91.69 191 ASP A CA 1
ATOM 1495 C C . ASP A 1 191 ? 6.494 2.589 -1.578 1.00 91.69 191 ASP A C 1
ATOM 1497 O O . ASP A 1 191 ? 7.363 2.787 -2.433 1.00 91.69 191 ASP A O 1
ATOM 1501 N N . PRO A 1 192 ? 6.707 1.676 -0.606 1.00 92.75 192 PRO A N 1
ATOM 1502 C CA . PRO A 1 192 ? 7.947 0.906 -0.549 1.00 92.75 192 PRO A CA 1
ATOM 1503 C C . PRO A 1 192 ? 8.128 -0.041 -1.744 1.00 92.75 192 PRO A C 1
ATOM 1505 O O . PRO A 1 192 ? 9.257 -0.267 -2.182 1.00 92.75 192 PRO A O 1
ATOM 1508 N N . LEU A 1 193 ? 7.036 -0.603 -2.277 1.00 91.62 193 LEU A N 1
ATOM 1509 C CA . LEU A 1 193 ? 7.084 -1.495 -3.440 1.00 91.62 193 LEU A CA 1
ATOM 1510 C C . LEU A 1 193 ? 7.383 -0.711 -4.724 1.00 91.62 193 LEU A C 1
ATOM 1512 O O . LEU A 1 193 ? 8.194 -1.153 -5.538 1.00 91.62 193 LEU A O 1
ATOM 1516 N N . SER A 1 194 ? 6.783 0.472 -4.878 1.00 91.25 194 SER A N 1
ATOM 1517 C CA . SER A 1 194 ? 7.034 1.363 -6.013 1.00 91.25 194 SER A CA 1
ATOM 1518 C C . SER A 1 194 ? 8.466 1.901 -5.999 1.00 91.25 194 SER A C 1
ATOM 1520 O O . SER A 1 194 ? 9.151 1.861 -7.023 1.00 91.25 194 SER A O 1
ATOM 1522 N N . THR A 1 195 ? 8.962 2.298 -4.823 1.00 92.25 195 THR A N 1
ATOM 1523 C CA . THR A 1 195 ? 10.353 2.734 -4.622 1.00 92.25 195 THR A CA 1
ATOM 1524 C C . THR A 1 195 ? 11.335 1.656 -5.068 1.00 92.25 195 THR A C 1
ATOM 1526 O O . THR A 1 195 ? 12.318 1.954 -5.740 1.00 92.25 195 THR A O 1
ATOM 1529 N N . TYR A 1 196 ? 11.040 0.388 -4.785 1.00 90.31 196 TYR A N 1
ATOM 1530 C CA . TYR A 1 196 ? 11.910 -0.704 -5.200 1.00 90.31 196 TYR A CA 1
ATOM 1531 C C . TYR A 1 196 ? 11.981 -0.892 -6.726 1.00 90.31 196 TYR A C 1
ATOM 1533 O O . TYR A 1 196 ? 13.067 -1.101 -7.278 1.00 90.31 196 TYR A O 1
ATOM 1541 N N . LEU A 1 197 ? 10.846 -0.787 -7.427 1.00 91.12 197 LEU A N 1
ATOM 1542 C CA . LEU A 1 197 ? 10.846 -0.799 -8.892 1.00 91.12 197 LEU A CA 1
ATOM 1543 C C . LEU A 1 197 ? 11.684 0.362 -9.437 1.00 91.12 197 LEU A C 1
ATOM 1545 O O . LEU A 1 197 ? 12.513 0.161 -10.324 1.00 91.12 197 LEU A O 1
ATOM 1549 N N . TYR A 1 198 ? 11.518 1.553 -8.863 1.00 92.94 198 TYR A N 1
ATOM 1550 C CA . TYR A 1 198 ? 12.314 2.714 -9.240 1.00 92.94 198 TYR A CA 1
ATOM 1551 C C . TYR A 1 198 ? 13.816 2.487 -9.041 1.00 92.94 198 TYR A C 1
ATOM 1553 O O . TYR A 1 198 ? 14.591 2.719 -9.966 1.00 92.94 198 TYR A O 1
ATOM 1561 N N . ASP A 1 199 ? 14.236 1.994 -7.876 1.00 93.44 199 ASP A N 1
ATOM 1562 C CA . ASP A 1 199 ? 15.652 1.760 -7.570 1.00 93.44 199 ASP A CA 1
ATOM 1563 C C . ASP A 1 199 ? 16.281 0.695 -8.482 1.00 93.44 199 ASP A C 1
ATOM 1565 O O . ASP A 1 199 ? 17.488 0.708 -8.719 1.00 93.44 199 ASP A O 1
ATOM 1569 N N . THR A 1 200 ? 15.463 -0.199 -9.043 1.00 91.62 200 THR A N 1
ATOM 1570 C CA . THR A 1 200 ? 15.906 -1.206 -10.016 1.00 91.62 200 THR A CA 1
ATOM 1571 C C . THR A 1 200 ? 16.045 -0.625 -11.428 1.00 91.62 200 THR A C 1
ATOM 1573 O O . THR A 1 200 ? 16.997 -0.948 -12.143 1.00 91.62 200 THR A O 1
ATOM 1576 N N . LEU A 1 201 ? 15.111 0.236 -11.843 1.00 90.31 201 LEU A N 1
ATOM 1577 C CA . LEU A 1 201 ? 15.094 0.835 -13.182 1.00 90.31 201 LEU A CA 1
ATOM 1578 C C . LEU A 1 201 ? 16.094 1.989 -13.321 1.00 90.31 201 LEU A C 1
ATOM 1580 O O . LEU A 1 201 ? 16.770 2.101 -14.346 1.00 90.31 201 LEU A O 1
ATOM 1584 N N . ARG A 1 202 ? 16.229 2.828 -12.287 1.00 92.44 202 ARG A N 1
ATOM 1585 C CA . ARG A 1 202 ? 17.008 4.074 -12.330 1.00 92.44 202 ARG A CA 1
ATOM 1586 C C . ARG A 1 202 ? 18.465 3.878 -12.775 1.00 92.44 202 ARG A C 1
ATOM 1588 O O . ARG A 1 202 ? 18.896 4.618 -13.658 1.00 92.44 202 ARG A O 1
ATOM 1595 N N . PRO A 1 203 ? 19.242 2.909 -12.250 1.00 91.00 203 PRO A N 1
ATOM 1596 C CA . PRO A 1 203 ? 20.628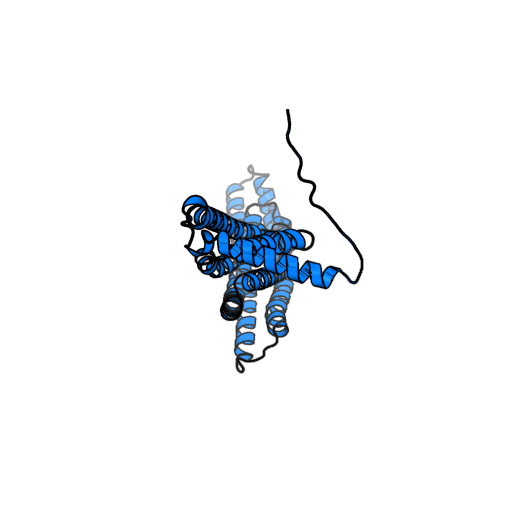 2.729 -12.679 1.00 91.00 203 PRO A CA 1
ATOM 1597 C C . PRO A 1 203 ? 20.731 2.409 -14.172 1.00 91.00 203 PRO A C 1
ATOM 1599 O O . PRO A 1 203 ? 21.601 2.932 -14.861 1.00 91.00 203 PRO A O 1
ATOM 1602 N N . ARG A 1 204 ? 19.809 1.598 -14.701 1.00 89.44 204 ARG A N 1
ATOM 1603 C CA . ARG A 1 204 ? 19.796 1.233 -16.123 1.00 89.44 204 ARG A CA 1
ATOM 1604 C C . ARG A 1 204 ? 19.419 2.413 -17.008 1.00 89.44 204 ARG A C 1
ATOM 1606 O O . ARG A 1 204 ? 20.082 2.645 -18.009 1.00 89.44 204 ARG A O 1
ATOM 1613 N N . LEU A 1 205 ? 18.435 3.203 -16.582 1.00 88.75 205 LEU A N 1
ATOM 1614 C CA . LEU A 1 205 ? 18.019 4.432 -17.261 1.00 88.75 205 LEU A CA 1
ATOM 1615 C C . LEU A 1 205 ? 19.159 5.453 -17.384 1.00 88.75 205 LEU A C 1
ATOM 1617 O O . LEU A 1 205 ? 19.370 6.022 -18.453 1.00 88.75 205 LEU A O 1
ATOM 1621 N N . ILE A 1 206 ? 19.934 5.660 -16.314 1.00 89.06 206 ILE A N 1
ATOM 1622 C CA . ILE A 1 206 ? 21.057 6.614 -16.314 1.00 89.06 206 ILE A CA 1
ATOM 1623 C C . ILE A 1 206 ? 22.180 6.167 -17.258 1.00 89.06 206 ILE A C 1
ATOM 1625 O O . ILE A 1 206 ? 22.868 7.007 -17.844 1.00 89.06 206 ILE A O 1
ATOM 1629 N N . HIS A 1 207 ? 22.387 4.861 -17.421 1.00 88.19 207 HIS A N 1
ATOM 1630 C CA . HIS A 1 207 ? 23.418 4.334 -18.313 1.00 88.19 207 HIS A CA 1
ATOM 1631 C C . HIS A 1 207 ? 22.960 4.207 -19.768 1.00 88.19 207 HIS A C 1
ATOM 1633 O O . HIS A 1 207 ? 23.815 4.163 -20.649 1.00 88.19 207 HIS A O 1
ATOM 1639 N N . GLU A 1 208 ? 21.654 4.253 -20.038 1.00 85.81 208 GLU A N 1
ATOM 1640 C CA . GLU A 1 208 ? 21.110 4.055 -21.379 1.00 85.81 208 GLU A CA 1
ATOM 1641 C C . GLU A 1 208 ? 21.625 5.109 -22.368 1.00 85.81 208 GLU A C 1
ATOM 1643 O O . GLU A 1 208 ? 21.676 6.317 -22.077 1.00 85.81 208 GLU A O 1
ATOM 1648 N N . THR A 1 209 ? 22.084 4.643 -23.528 1.00 86.12 209 THR A N 1
ATOM 1649 C CA . THR A 1 209 ? 22.695 5.493 -24.554 1.00 86.12 209 THR A CA 1
ATOM 1650 C C . THR A 1 209 ? 21.819 5.650 -25.780 1.00 86.12 209 THR A C 1
ATOM 1652 O O . THR A 1 209 ? 21.892 6.694 -26.428 1.00 86.12 209 THR A O 1
ATOM 1655 N N . ASN A 1 210 ? 20.986 4.649 -26.055 1.00 87.06 210 ASN A N 1
ATOM 1656 C CA . ASN A 1 210 ? 20.178 4.589 -27.251 1.00 87.06 210 ASN A CA 1
ATOM 1657 C C . ASN A 1 210 ? 18.941 5.492 -27.121 1.00 87.06 210 ASN A C 1
ATOM 1659 O O . ASN A 1 210 ? 18.120 5.324 -26.217 1.00 87.06 210 ASN A O 1
ATOM 1663 N N . VAL A 1 211 ? 18.813 6.448 -28.040 1.00 86.00 211 VAL A N 1
ATOM 1664 C CA . VAL A 1 211 ? 17.678 7.377 -28.111 1.00 86.00 211 VAL A CA 1
ATOM 1665 C C . VAL A 1 211 ? 16.382 6.637 -28.445 1.00 86.00 211 VAL A C 1
ATOM 1667 O O . VAL A 1 211 ? 15.354 6.939 -27.842 1.00 86.00 211 VAL A O 1
ATOM 1670 N N . ASP A 1 212 ? 16.433 5.625 -29.312 1.00 87.31 212 ASP A N 1
ATOM 1671 C CA . ASP A 1 212 ? 15.252 4.863 -29.727 1.00 87.31 212 ASP A CA 1
ATOM 1672 C C . ASP A 1 212 ? 14.645 4.087 -28.551 1.00 87.31 212 ASP A C 1
ATOM 1674 O O . ASP A 1 212 ? 13.432 4.112 -28.349 1.00 87.31 212 ASP A O 1
ATOM 1678 N N . PHE A 1 213 ? 15.484 3.483 -27.698 1.00 88.50 213 PHE A N 1
ATOM 1679 C CA . PHE A 1 213 ? 15.010 2.815 -26.479 1.00 88.50 213 PHE A CA 1
ATOM 1680 C C . PHE A 1 213 ? 14.425 3.796 -25.464 1.00 88.50 213 PHE A C 1
ATOM 1682 O O . PHE A 1 213 ? 13.457 3.465 -24.782 1.00 88.50 213 PHE A O 1
ATOM 1689 N N . LEU A 1 214 ? 14.979 5.007 -25.349 1.00 88.06 214 LEU A N 1
ATOM 1690 C CA . LEU A 1 214 ? 14.413 6.037 -24.477 1.00 88.06 214 LEU A CA 1
ATOM 1691 C C . LEU A 1 214 ? 13.035 6.490 -24.974 1.00 88.06 214 LEU A C 1
ATOM 1693 O O . LEU A 1 214 ? 12.136 6.657 -24.153 1.00 88.06 214 LEU A O 1
ATOM 1697 N N . CYS A 1 215 ? 12.845 6.639 -26.288 1.00 88.25 215 CYS A N 1
ATOM 1698 C CA . CYS A 1 215 ? 11.537 6.922 -26.881 1.00 88.25 215 CYS A CA 1
ATOM 1699 C C . CYS A 1 215 ? 10.544 5.776 -26.632 1.00 88.25 215 CYS A C 1
ATOM 1701 O O . CYS A 1 215 ? 9.452 6.031 -26.129 1.00 88.25 215 CYS A O 1
ATOM 1703 N N . GLU A 1 216 ? 10.951 4.520 -26.861 1.00 91.75 216 GLU A N 1
ATOM 1704 C CA . GLU A 1 216 ? 10.117 3.345 -26.565 1.00 91.75 216 GLU A CA 1
ATOM 1705 C C . GLU A 1 216 ? 9.691 3.319 -25.087 1.00 91.75 216 GLU A C 1
ATOM 1707 O O . GLU A 1 216 ? 8.536 3.056 -24.770 1.00 91.75 216 GLU A O 1
ATOM 1712 N N . LEU A 1 217 ? 10.592 3.652 -24.157 1.00 88.81 217 LEU A N 1
ATOM 1713 C CA . LEU A 1 217 ? 10.281 3.716 -22.726 1.00 88.81 217 LEU A CA 1
ATOM 1714 C C . LEU A 1 217 ? 9.268 4.811 -22.375 1.00 88.81 217 LEU A C 1
ATOM 1716 O O . LEU A 1 217 ? 8.428 4.602 -21.494 1.00 88.81 217 LEU A O 1
ATOM 1720 N N . VAL A 1 218 ? 9.332 5.968 -23.044 1.00 89.25 218 VAL A N 1
ATOM 1721 C CA . VAL A 1 218 ? 8.316 7.020 -22.891 1.00 89.25 218 VAL A CA 1
ATOM 1722 C C . VAL A 1 218 ? 6.962 6.506 -23.361 1.00 89.25 218 VAL A C 1
ATOM 1724 O O . VAL A 1 218 ? 5.976 6.702 -22.649 1.00 89.25 218 VAL A O 1
ATOM 1727 N N . ASP A 1 219 ? 6.914 5.833 -24.510 1.00 88.44 219 ASP A N 1
ATOM 1728 C CA . ASP A 1 219 ? 5.676 5.295 -25.070 1.00 88.44 219 ASP A CA 1
ATOM 1729 C C . ASP A 1 219 ? 5.090 4.195 -24.180 1.00 88.44 219 ASP A C 1
ATOM 1731 O O . ASP A 1 219 ? 3.911 4.254 -23.835 1.00 88.44 219 ASP A O 1
ATOM 1735 N N . ILE A 1 220 ? 5.915 3.266 -23.686 1.00 89.12 220 ILE A N 1
ATOM 1736 C CA . ILE A 1 220 ? 5.496 2.241 -22.720 1.00 89.12 220 ILE A CA 1
ATOM 1737 C C . ILE A 1 220 ? 4.883 2.896 -21.480 1.00 89.12 220 ILE A C 1
ATOM 1739 O O . ILE A 1 220 ? 3.775 2.551 -21.069 1.00 89.12 220 ILE A O 1
ATOM 1743 N N . LEU A 1 221 ? 5.570 3.859 -20.860 1.00 85.06 221 LEU A N 1
ATOM 1744 C CA . LEU A 1 221 ? 5.067 4.458 -19.625 1.00 85.06 221 LEU A CA 1
ATOM 1745 C C . LEU A 1 221 ? 3.833 5.328 -19.854 1.00 85.06 221 LEU A C 1
ATOM 1747 O O . LEU A 1 221 ? 2.898 5.262 -19.059 1.00 85.06 221 LEU A O 1
ATOM 1751 N N . LYS A 1 222 ? 3.799 6.143 -20.911 1.00 85.50 222 LYS A N 1
ATOM 1752 C CA . LYS A 1 222 ? 2.676 7.054 -21.168 1.00 85.50 222 LYS A CA 1
ATOM 1753 C C . LYS A 1 222 ? 1.464 6.351 -21.750 1.00 85.50 222 LYS A C 1
ATOM 1755 O O . LYS A 1 222 ? 0.354 6.646 -21.322 1.00 85.50 222 LYS A O 1
ATOM 1760 N N . VAL A 1 223 ? 1.663 5.479 -22.730 1.00 82.06 223 VAL A N 1
ATOM 1761 C CA . VAL A 1 223 ? 0.579 4.879 -23.510 1.00 82.06 223 VAL A CA 1
ATOM 1762 C C . VAL A 1 223 ? 0.135 3.572 -22.865 1.00 82.06 223 VAL A C 1
ATOM 1764 O O . VAL A 1 223 ? -1.030 3.460 -22.494 1.00 82.06 223 VAL A O 1
ATOM 1767 N N . GLU A 1 224 ? 1.049 2.628 -22.635 1.00 79.81 224 GLU A N 1
ATOM 1768 C CA . GLU A 1 224 ? 0.691 1.294 -22.124 1.00 79.81 224 GLU A CA 1
ATOM 1769 C C . GLU A 1 224 ? 0.396 1.301 -20.611 1.00 79.81 224 GLU A C 1
ATOM 1771 O O . GLU A 1 224 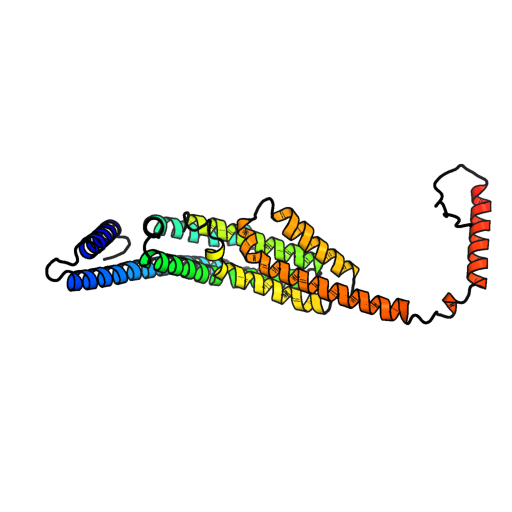? -0.575 0.696 -20.152 1.00 79.81 224 GLU A O 1
ATOM 1776 N N . VAL A 1 225 ? 1.223 1.981 -19.807 1.00 77.94 225 VAL A N 1
ATOM 1777 C CA . VAL A 1 225 ? 1.115 1.933 -18.336 1.00 77.94 225 VAL A CA 1
ATOM 1778 C C . VAL A 1 225 ? 0.173 3.008 -17.797 1.00 77.94 225 VAL A C 1
ATOM 1780 O O . VAL A 1 225 ? -0.743 2.690 -17.043 1.00 77.94 225 VAL A O 1
ATOM 1783 N N . LEU A 1 226 ? 0.371 4.277 -18.162 1.00 76.06 226 LEU A N 1
ATOM 1784 C CA . LEU A 1 226 ? -0.486 5.369 -17.697 1.00 76.06 226 LEU A CA 1
ATOM 1785 C C . LEU A 1 226 ? -1.783 5.442 -18.521 1.00 76.06 226 LEU A C 1
ATOM 1787 O O 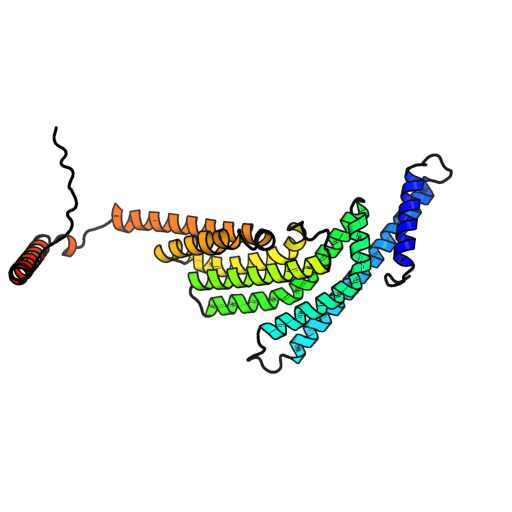. LEU A 1 226 ? -2.860 5.487 -17.936 1.00 76.06 226 LEU A O 1
ATOM 1791 N N . GLY A 1 227 ? -1.710 5.403 -19.853 1.00 68.25 227 GLY A N 1
ATOM 1792 C CA . GLY A 1 227 ? -2.848 5.607 -20.758 1.00 68.25 227 GLY A CA 1
ATOM 1793 C C . GLY A 1 227 ? -3.898 4.491 -20.744 1.00 68.25 227 GLY A C 1
ATOM 1794 O O . GLY A 1 227 ? -5.068 4.746 -20.456 1.00 68.25 227 GLY A O 1
ATOM 1795 N N . GLU A 1 228 ? -3.511 3.248 -21.032 1.00 62.81 228 GLU A N 1
ATOM 1796 C CA . GLU A 1 228 ? -4.457 2.127 -21.161 1.00 62.81 228 GLU A CA 1
ATOM 1797 C C . GLU A 1 228 ? -5.040 1.654 -19.816 1.00 62.81 228 GLU A C 1
ATOM 1799 O O . GLU A 1 228 ? -6.181 1.183 -19.759 1.00 62.81 228 GLU A O 1
ATOM 1804 N N . GLN A 1 229 ? -4.306 1.810 -18.708 1.00 57.19 229 GLN A N 1
ATOM 1805 C CA . GLN A 1 229 ? -4.716 1.282 -17.396 1.00 57.19 229 GLN A CA 1
ATOM 1806 C C . GLN A 1 229 ? -5.551 2.260 -16.554 1.00 57.19 229 GLN A C 1
ATOM 1808 O O . GLN A 1 229 ? -6.273 1.824 -15.649 1.00 57.19 229 GLN A O 1
ATOM 1813 N N . LEU A 1 230 ? -5.545 3.557 -16.888 1.00 52.62 230 LEU A N 1
ATOM 1814 C CA . LEU A 1 230 ? -6.386 4.589 -16.260 1.00 52.62 230 LEU A CA 1
ATOM 1815 C C . LEU A 1 230 ? -7.892 4.312 -16.434 1.00 52.62 230 LEU A C 1
ATOM 1817 O O . LEU A 1 230 ? -8.681 4.609 -15.542 1.00 52.62 230 LEU A O 1
ATOM 1821 N N . SER A 1 231 ? -8.289 3.670 -17.538 1.00 53.66 231 SER A N 1
ATOM 1822 C CA . SER A 1 231 ? -9.703 3.401 -17.851 1.00 53.66 231 SER A CA 1
ATOM 1823 C C . SER A 1 231 ? -10.300 2.206 -17.093 1.00 53.66 231 SER A C 1
ATOM 1825 O O . SER A 1 231 ? -11.518 2.065 -17.040 1.00 53.66 231 SER A O 1
ATOM 1827 N N . ARG A 1 232 ? -9.469 1.311 -16.532 1.00 57.91 232 ARG A N 1
ATOM 1828 C CA . ARG A 1 232 ? -9.925 0.049 -15.910 1.00 57.91 232 ARG A CA 1
ATOM 1829 C C . ARG A 1 232 ? -9.518 -0.125 -14.442 1.00 57.91 232 ARG A C 1
ATOM 1831 O O . ARG A 1 232 ? -10.114 -0.968 -13.778 1.00 57.91 232 ARG A O 1
ATOM 1838 N N . ARG A 1 233 ? -8.491 0.588 -13.946 1.00 61.72 233 ARG A N 1
ATOM 1839 C CA . ARG A 1 233 ? -7.850 0.325 -12.631 1.00 61.72 233 ARG A CA 1
ATOM 1840 C C . ARG A 1 233 ? -7.381 1.589 -11.881 1.00 61.72 233 ARG A C 1
ATOM 1842 O O . ARG A 1 233 ? -6.411 1.526 -11.127 1.00 61.72 233 ARG A O 1
ATOM 1849 N N . SER A 1 234 ? -8.059 2.721 -12.093 1.00 61.00 234 SER A N 1
ATOM 1850 C CA . SER A 1 234 ? -7.707 4.058 -11.568 1.00 61.00 234 SER A CA 1
ATOM 1851 C C . SER A 1 234 ? -7.278 4.071 -10.089 1.00 61.00 234 SER A C 1
ATOM 1853 O O . SER A 1 234 ? -6.227 4.614 -9.750 1.00 61.00 234 SER A O 1
ATOM 1855 N N . GLU A 1 235 ? -8.044 3.418 -9.213 1.00 66.25 235 GLU A N 1
ATOM 1856 C CA . GLU A 1 235 ? -7.841 3.470 -7.757 1.00 66.25 235 GLU A CA 1
ATOM 1857 C C . GLU A 1 235 ? -6.592 2.703 -7.302 1.00 66.25 235 GLU A C 1
ATOM 1859 O O . GLU A 1 235 ? -5.807 3.202 -6.498 1.00 66.25 235 GLU A O 1
ATOM 1864 N N . SER A 1 236 ? -6.335 1.521 -7.872 1.00 65.56 236 SER A N 1
ATOM 1865 C CA . SER A 1 236 ? -5.146 0.720 -7.540 1.00 65.56 236 SER A CA 1
ATOM 1866 C C . SER A 1 236 ? -3.852 1.326 -8.096 1.00 65.56 236 SER A C 1
ATOM 1868 O O . SER A 1 236 ? -2.772 1.082 -7.559 1.00 65.56 236 SER A O 1
ATOM 1870 N N . LEU A 1 237 ? -3.947 2.109 -9.178 1.00 69.50 237 LEU A N 1
ATOM 1871 C CA . LEU A 1 237 ? -2.808 2.783 -9.808 1.00 69.50 237 LEU A CA 1
ATOM 1872 C C . LEU A 1 237 ? -2.382 4.045 -9.046 1.00 69.50 237 LEU A C 1
ATOM 1874 O O . LEU A 1 237 ? -1.232 4.476 -9.153 1.00 69.50 237 LEU A O 1
ATOM 1878 N N . ALA A 1 238 ? -3.290 4.650 -8.282 1.00 74.75 238 ALA A N 1
ATOM 1879 C CA . ALA A 1 238 ? -3.074 5.969 -7.704 1.00 74.75 238 ALA A CA 1
ATOM 1880 C C . ALA A 1 238 ? -1.864 6.026 -6.747 1.00 74.75 238 ALA A C 1
ATOM 1882 O O . ALA A 1 238 ? -1.149 7.025 -6.756 1.00 74.75 238 ALA A O 1
ATOM 1883 N N . GLY A 1 239 ? -1.546 4.941 -6.027 1.00 76.88 239 GLY A N 1
ATOM 1884 C CA . GLY A 1 239 ? -0.322 4.849 -5.212 1.00 76.88 239 GLY A CA 1
ATOM 1885 C C . GLY A 1 239 ? 0.978 4.662 -6.015 1.00 76.88 239 GLY A C 1
ATOM 1886 O O . GLY A 1 239 ? 2.044 5.091 -5.587 1.00 76.88 239 GLY A O 1
ATOM 1887 N N . LEU A 1 240 ? 0.925 4.056 -7.208 1.00 83.25 240 LEU A N 1
ATOM 1888 C CA . LEU A 1 240 ? 2.106 3.869 -8.071 1.00 83.25 240 LEU A CA 1
ATOM 1889 C C . LEU A 1 240 ? 2.420 5.108 -8.916 1.00 83.25 240 LEU A C 1
ATOM 1891 O O . LEU A 1 240 ? 3.574 5.331 -9.294 1.00 83.25 240 LEU A O 1
ATOM 1895 N N . ARG A 1 241 ? 1.394 5.905 -9.215 1.00 86.31 241 ARG A N 1
ATOM 1896 C CA . ARG A 1 241 ? 1.453 7.037 -10.139 1.00 86.31 241 ARG A CA 1
ATOM 1897 C C . ARG A 1 241 ? 2.595 8.025 -9.854 1.00 86.31 241 ARG A C 1
ATOM 1899 O O . ARG A 1 241 ? 3.330 8.298 -10.802 1.00 86.31 241 ARG A O 1
ATOM 1906 N N . PRO A 1 242 ? 2.838 8.498 -8.613 1.00 88.31 242 PRO A N 1
ATOM 1907 C CA . PRO A 1 242 ? 3.925 9.446 -8.353 1.00 88.31 242 PRO A CA 1
ATOM 1908 C C . PRO A 1 242 ? 5.302 8.886 -8.723 1.00 88.31 242 PRO A C 1
ATOM 1910 O O . PRO A 1 242 ? 6.171 9.598 -9.226 1.00 88.31 242 PRO A O 1
ATOM 1913 N N . THR A 1 243 ? 5.508 7.585 -8.514 1.00 89.00 243 THR A N 1
ATOM 1914 C CA . THR A 1 243 ? 6.770 6.931 -8.856 1.00 89.00 243 THR A CA 1
ATOM 1915 C C . THR A 1 243 ? 6.920 6.752 -10.361 1.00 89.00 243 THR A C 1
ATOM 1917 O O . THR A 1 243 ? 8.003 6.994 -10.887 1.00 89.00 243 THR A O 1
ATOM 1920 N N . LEU A 1 244 ? 5.848 6.391 -11.069 1.00 88.56 244 LEU A N 1
ATOM 1921 C CA . LEU A 1 244 ? 5.861 6.262 -12.52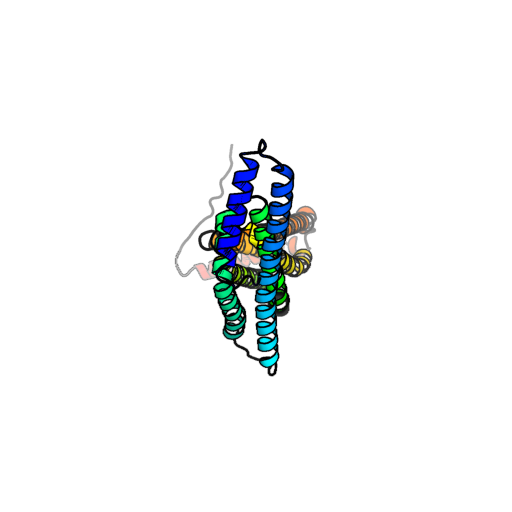9 1.00 88.56 244 LEU A CA 1
ATOM 1922 C C . LEU A 1 244 ? 6.092 7.609 -13.225 1.00 88.56 244 LEU A C 1
ATOM 1924 O O . LEU A 1 244 ? 6.907 7.690 -14.140 1.00 88.56 244 LEU A O 1
ATOM 1928 N N . GLU A 1 245 ? 5.437 8.675 -12.760 1.00 89.75 245 GLU A N 1
ATOM 1929 C CA . GLU A 1 245 ? 5.642 10.039 -13.268 1.00 89.75 245 GLU A CA 1
ATOM 1930 C C . GLU A 1 245 ? 7.089 10.502 -13.062 1.00 89.75 245 GLU A C 1
ATOM 1932 O O . GLU A 1 245 ? 7.673 11.135 -13.941 1.00 89.75 245 GLU A O 1
ATOM 1937 N N . ARG A 1 246 ? 7.705 10.117 -11.941 1.00 91.50 246 ARG A N 1
ATOM 1938 C CA . ARG A 1 246 ? 9.116 10.395 -11.669 1.00 91.50 246 ARG A CA 1
ATOM 1939 C C . ARG A 1 246 ? 10.064 9.614 -12.582 1.00 91.50 246 ARG A C 1
ATOM 1941 O O . ARG A 1 246 ? 11.010 10.201 -13.090 1.00 91.50 246 ARG A O 1
ATOM 1948 N N . ILE A 1 247 ? 9.798 8.331 -12.845 1.00 90.75 247 ILE A N 1
ATOM 1949 C CA . ILE A 1 247 ? 10.573 7.543 -13.826 1.00 90.75 247 ILE A CA 1
ATOM 1950 C C . ILE A 1 247 ? 10.482 8.190 -15.213 1.00 90.75 247 ILE A C 1
ATOM 1952 O O . ILE A 1 247 ? 11.482 8.331 -15.912 1.00 90.75 247 ILE A O 1
ATOM 1956 N N . LEU A 1 248 ? 9.281 8.611 -15.600 1.00 90.44 248 LEU A N 1
ATOM 1957 C CA . LEU A 1 248 ? 9.021 9.279 -16.869 1.00 90.44 248 LEU A CA 1
ATOM 1958 C C . LEU A 1 248 ? 9.756 10.624 -16.970 1.00 90.44 248 LEU A C 1
ATOM 1960 O O . LEU A 1 248 ? 10.291 10.943 -18.032 1.00 90.44 248 LEU A O 1
ATOM 1964 N N . ALA A 1 249 ? 9.825 11.397 -15.884 1.00 90.88 249 ALA A N 1
ATOM 1965 C CA . ALA A 1 249 ? 10.611 12.628 -15.835 1.00 90.88 249 ALA A CA 1
ATOM 1966 C C . ALA A 1 249 ? 12.110 12.355 -16.054 1.00 90.88 249 ALA A C 1
ATOM 1968 O O . ALA A 1 249 ? 12.724 13.011 -16.897 1.00 90.88 249 ALA A O 1
ATOM 1969 N N . ASP A 1 250 ? 12.667 11.340 -15.386 1.00 90.81 250 ASP A N 1
ATOM 1970 C CA . ASP A 1 250 ? 14.070 10.937 -15.546 1.00 90.81 250 ASP A CA 1
ATOM 1971 C C . ASP A 1 250 ? 14.374 10.488 -16.989 1.00 90.81 250 ASP A C 1
ATOM 1973 O O . ASP A 1 250 ? 15.412 10.844 -17.554 1.00 90.81 250 ASP A O 1
ATOM 1977 N N . ILE A 1 251 ? 13.459 9.743 -17.624 1.00 91.38 251 ILE A N 1
ATOM 1978 C CA . ILE A 1 251 ? 13.593 9.345 -19.035 1.00 91.38 251 ILE A CA 1
ATOM 1979 C C . ILE A 1 251 ? 13.615 10.576 -19.942 1.00 91.38 251 ILE A C 1
ATOM 1981 O O . ILE A 1 251 ? 14.478 10.672 -20.815 1.00 91.38 251 ILE A O 1
ATOM 1985 N N . HIS A 1 252 ? 12.705 11.535 -19.745 1.00 90.81 252 HIS A N 1
ATOM 1986 C CA . HIS A 1 252 ? 12.677 12.756 -20.553 1.00 90.81 252 HIS A CA 1
ATOM 1987 C C . HIS A 1 252 ? 13.944 13.601 -20.385 1.00 90.81 252 HIS A C 1
ATOM 1989 O O . HIS A 1 252 ? 14.457 14.140 -21.371 1.00 90.81 252 HIS A O 1
ATOM 1995 N N . GLU A 1 253 ? 14.462 13.725 -19.162 1.00 92.25 253 GLU A N 1
ATOM 1996 C CA . GLU A 1 253 ? 15.716 14.434 -18.907 1.00 92.25 253 GLU A CA 1
ATOM 1997 C C . GLU A 1 253 ? 16.874 13.748 -19.641 1.00 92.25 253 GLU A C 1
ATOM 1999 O O . GLU A 1 253 ? 17.640 14.400 -20.362 1.00 92.25 253 GLU A O 1
ATOM 2004 N N . ARG A 1 254 ? 16.953 12.415 -19.547 1.00 91.38 254 ARG A N 1
ATOM 2005 C CA . ARG A 1 254 ? 17.974 11.622 -20.232 1.00 91.38 254 ARG A CA 1
ATOM 2006 C C . ARG A 1 254 ? 17.875 11.729 -21.753 1.00 91.38 254 ARG A C 1
ATOM 2008 O O . ARG A 1 254 ? 18.899 11.916 -22.412 1.00 91.38 254 ARG A O 1
ATOM 2015 N N . LEU A 1 255 ? 16.666 11.656 -22.301 1.00 90.88 255 LEU A N 1
ATOM 2016 C CA . LEU A 1 255 ? 16.389 11.815 -23.727 1.00 90.88 255 LEU A CA 1
ATOM 2017 C C . LEU A 1 255 ? 16.819 13.203 -24.215 1.00 90.88 255 LEU A C 1
ATOM 2019 O O . LEU A 1 255 ? 17.531 13.320 -25.210 1.00 90.88 255 LEU A O 1
ATOM 2023 N N . THR A 1 256 ? 16.472 14.252 -23.466 1.00 89.94 256 THR A N 1
ATOM 2024 C CA . THR A 1 256 ? 16.863 15.636 -23.775 1.00 89.94 256 THR A CA 1
ATOM 2025 C C . THR A 1 256 ? 18.381 15.798 -23.775 1.00 89.94 256 THR A C 1
ATOM 2027 O O . THR A 1 256 ? 18.946 16.419 -24.678 1.00 89.94 256 THR A O 1
ATOM 2030 N N . PHE A 1 257 ? 19.062 15.227 -22.779 1.00 90.31 257 PHE A N 1
ATOM 2031 C CA . PHE A 1 257 ? 20.519 15.242 -22.705 1.00 90.31 257 PHE A CA 1
ATOM 2032 C C . PHE A 1 257 ? 21.157 14.536 -23.909 1.00 90.31 257 PHE A C 1
ATOM 2034 O O . PHE A 1 257 ? 22.082 15.075 -24.524 1.00 90.31 257 PHE A O 1
ATOM 2041 N N . ARG A 1 258 ? 20.649 13.355 -24.281 1.00 88.75 258 ARG A N 1
ATOM 2042 C CA . ARG A 1 258 ? 21.150 12.581 -25.424 1.00 88.75 258 ARG A CA 1
ATOM 2043 C C . ARG A 1 258 ? 20.922 13.278 -26.755 1.00 88.75 258 ARG A C 1
ATOM 2045 O O . ARG A 1 258 ? 21.873 13.393 -27.520 1.00 88.75 258 ARG A O 1
ATOM 2052 N N . ALA A 1 259 ? 19.731 13.823 -26.985 1.00 87.19 259 ALA A N 1
ATOM 2053 C CA . ALA A 1 259 ? 19.426 14.586 -28.189 1.00 87.19 259 ALA A CA 1
ATOM 2054 C C . ALA A 1 259 ? 20.357 15.801 -28.343 1.00 87.19 259 ALA A C 1
ATOM 2056 O O . ALA A 1 259 ? 20.947 16.004 -29.400 1.00 87.19 259 ALA A O 1
ATOM 2057 N N . ARG A 1 260 ? 20.572 16.577 -27.270 1.00 87.44 260 ARG A N 1
ATOM 2058 C CA . ARG A 1 260 ? 21.502 17.723 -27.290 1.00 87.44 260 ARG A CA 1
ATOM 2059 C C . ARG A 1 260 ? 22.944 17.306 -27.568 1.00 87.44 260 ARG A C 1
ATOM 2061 O O . ARG A 1 260 ? 23.644 17.995 -28.303 1.00 87.44 260 ARG A O 1
ATOM 2068 N N . THR A 1 261 ? 23.375 16.196 -26.976 1.00 86.69 261 THR A N 1
ATOM 2069 C CA . THR A 1 261 ? 24.722 15.644 -27.177 1.00 86.69 261 THR A CA 1
ATOM 2070 C C . THR A 1 261 ? 24.912 15.213 -28.630 1.00 86.69 261 THR A C 1
ATOM 2072 O O . THR A 1 261 ? 25.870 15.640 -29.260 1.00 86.69 261 THR A O 1
ATOM 2075 N N . HIS A 1 262 ? 23.956 14.472 -29.1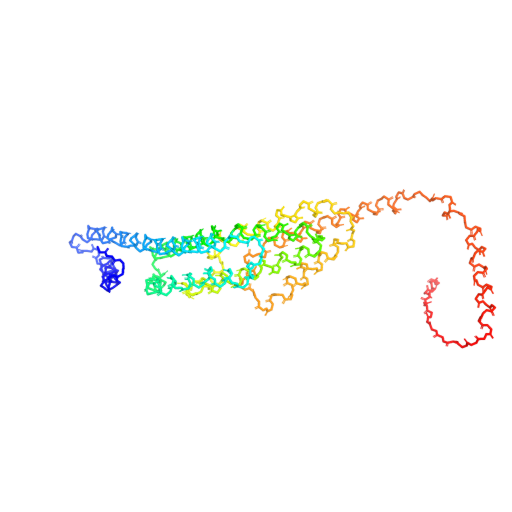93 1.00 83.50 262 HIS A N 1
ATOM 2076 C CA . HIS A 1 262 ? 23.977 14.047 -30.593 1.00 83.50 262 HIS A CA 1
ATOM 2077 C C . HIS A 1 262 ? 23.978 15.238 -31.561 1.00 83.50 262 HIS A C 1
ATOM 2079 O O . HIS A 1 262 ? 24.752 15.260 -32.509 1.00 83.50 262 HIS A O 1
ATOM 2085 N N . ILE A 1 263 ? 23.159 16.269 -31.319 1.00 84.75 263 ILE A N 1
ATOM 2086 C CA . ILE A 1 263 ? 23.162 17.484 -32.152 1.00 84.75 263 ILE A CA 1
ATOM 2087 C C . ILE A 1 263 ? 24.530 18.168 -32.109 1.00 84.75 263 ILE A C 1
ATOM 2089 O O . ILE A 1 263 ? 25.044 18.596 -33.138 1.00 84.75 263 ILE A O 1
ATOM 2093 N N . ARG A 1 264 ? 25.134 18.289 -30.926 1.00 83.50 264 ARG A N 1
ATOM 2094 C CA . ARG A 1 264 ? 26.438 18.938 -30.790 1.00 83.50 264 ARG A CA 1
ATOM 2095 C C . ARG A 1 264 ? 27.540 18.136 -31.481 1.00 83.50 264 ARG A C 1
ATOM 2097 O O . ARG A 1 264 ? 28.348 18.722 -32.192 1.00 83.50 264 ARG A O 1
ATOM 2104 N N . ASP A 1 265 ? 27.578 16.831 -31.251 1.00 81.19 265 ASP A N 1
ATOM 2105 C CA . ASP A 1 265 ? 28.727 16.003 -31.610 1.00 81.19 265 ASP A CA 1
ATOM 2106 C C . ASP A 1 265 ? 28.632 15.491 -33.058 1.00 81.19 265 ASP A C 1
ATOM 2108 O O . ASP A 1 265 ? 29.632 15.517 -33.767 1.00 81.19 265 ASP A O 1
ATOM 2112 N N . GLU A 1 266 ? 27.438 15.117 -33.532 1.00 77.00 266 GLU A N 1
ATOM 2113 C CA . GLU A 1 266 ? 27.242 14.534 -34.871 1.00 77.00 266 GLU A CA 1
ATOM 2114 C C . GLU A 1 266 ? 26.716 15.513 -35.926 1.00 77.00 266 GLU A C 1
ATOM 2116 O O . GLU A 1 266 ? 26.783 15.206 -37.110 1.00 77.00 266 GLU A O 1
ATOM 2121 N N . ILE A 1 267 ? 26.179 16.676 -35.535 1.00 79.19 267 ILE A N 1
ATOM 2122 C CA . ILE A 1 267 ? 25.646 17.666 -36.492 1.00 79.19 267 ILE A CA 1
ATOM 2123 C C . ILE A 1 267 ? 26.486 18.943 -36.467 1.00 79.19 267 ILE A C 1
ATOM 2125 O O . ILE A 1 267 ? 27.014 19.358 -37.493 1.00 79.19 267 ILE A O 1
ATOM 2129 N N . ALA A 1 268 ? 26.626 19.581 -35.303 1.00 72.94 268 ALA A N 1
ATOM 2130 C CA . ALA A 1 268 ? 27.286 20.883 -35.201 1.00 72.94 268 ALA A CA 1
ATOM 2131 C C . ALA A 1 268 ? 28.816 20.798 -35.339 1.00 72.94 268 ALA A C 1
ATOM 2133 O O . ALA A 1 268 ? 29.418 21.678 -35.946 1.00 72.94 268 ALA A O 1
ATOM 2134 N N . ASN A 1 269 ? 29.433 19.746 -34.792 1.00 75.25 269 ASN A N 1
ATOM 2135 C CA . ASN A 1 269 ? 30.880 19.509 -34.844 1.00 75.25 269 ASN A CA 1
ATOM 2136 C C . ASN A 1 269 ? 31.271 18.400 -35.830 1.00 75.25 269 ASN A C 1
ATOM 2138 O O . ASN A 1 269 ? 32.354 17.826 -35.714 1.00 75.25 269 ASN A O 1
ATOM 2142 N N . TYR A 1 270 ? 30.393 18.073 -36.776 1.00 71.81 270 TYR A N 1
ATOM 2143 C CA . TYR A 1 270 ? 30.663 17.021 -37.742 1.00 71.81 270 TYR A CA 1
ATOM 2144 C C . TYR A 1 270 ? 31.850 17.391 -38.635 1.00 71.81 270 TYR A C 1
ATOM 2146 O O . TYR A 1 270 ? 31.829 18.410 -39.329 1.00 71.81 270 TYR A O 1
ATOM 2154 N N . ILE A 1 271 ? 32.883 16.550 -38.618 1.00 70.38 271 ILE A N 1
ATOM 2155 C CA . ILE A 1 271 ? 34.012 16.633 -39.542 1.00 70.38 271 ILE A CA 1
ATOM 2156 C C . ILE A 1 271 ? 33.739 15.593 -40.633 1.00 70.38 271 ILE A C 1
ATOM 2158 O O . ILE A 1 271 ? 33.738 14.404 -40.313 1.00 70.38 271 ILE A O 1
ATOM 2162 N N . PRO A 1 272 ? 33.482 16.012 -41.885 1.00 74.00 272 PRO A N 1
ATOM 2163 C CA . PRO A 1 272 ? 33.242 15.084 -42.985 1.00 74.00 272 PRO A CA 1
ATOM 2164 C C . PRO A 1 272 ? 34.422 14.126 -43.141 1.00 74.00 272 PRO A C 1
ATOM 2166 O O . PRO A 1 272 ? 35.574 14.568 -43.109 1.00 74.00 272 PRO A O 1
ATOM 2169 N N . PHE A 1 273 ? 34.152 12.835 -43.330 1.00 73.56 273 PHE A N 1
ATOM 2170 C CA . PHE A 1 273 ? 35.199 11.889 -43.705 1.00 73.56 273 PHE A CA 1
ATOM 2171 C C . PHE A 1 273 ? 35.598 12.109 -45.175 1.00 73.56 273 PHE A C 1
ATOM 2173 O O . PHE A 1 273 ? 34.834 12.679 -45.957 1.00 73.56 273 PHE A O 1
ATOM 2180 N N . ASP A 1 274 ? 36.781 11.642 -45.585 1.00 67.38 274 ASP A N 1
ATOM 2181 C CA . ASP A 1 274 ? 37.232 11.759 -46.986 1.00 67.38 274 ASP A CA 1
ATOM 2182 C C . ASP A 1 274 ? 36.238 11.096 -47.965 1.00 67.38 274 ASP A C 1
ATOM 2184 O O . ASP A 1 274 ? 36.025 11.578 -49.076 1.00 67.38 274 ASP A O 1
ATOM 2188 N N . GLU A 1 275 ? 35.538 10.052 -47.511 1.00 67.12 275 GLU A N 1
ATOM 2189 C CA . GLU A 1 275 ? 34.444 9.384 -48.229 1.00 67.12 275 GLU A CA 1
ATOM 2190 C C . GLU A 1 275 ? 33.185 10.261 -48.362 1.00 67.12 275 GLU A C 1
ATOM 2192 O O . GLU A 1 275 ? 32.423 10.134 -49.323 1.00 67.12 275 GLU A O 1
ATOM 2197 N N . ASP A 1 276 ? 32.945 11.184 -47.426 1.00 66.56 276 ASP A N 1
ATOM 2198 C CA . ASP A 1 276 ? 31.833 12.133 -47.490 1.00 66.56 276 ASP A CA 1
ATOM 2199 C C . ASP A 1 276 ? 32.061 13.208 -48.552 1.00 66.56 276 ASP A C 1
ATOM 2201 O O . ASP A 1 276 ? 31.108 13.618 -49.224 1.00 66.56 276 ASP A O 1
ATOM 2205 N N . LEU A 1 277 ? 33.331 13.570 -48.753 1.00 67.62 277 LEU A N 1
ATOM 2206 C CA . LEU A 1 277 ? 33.817 14.571 -49.701 1.00 67.62 277 LEU A CA 1
ATOM 2207 C C . LEU A 1 277 ? 34.083 14.018 -51.112 1.00 67.62 277 LEU A C 1
ATOM 2209 O O . LEU A 1 277 ? 34.215 14.815 -52.044 1.00 67.62 277 LEU A O 1
ATOM 2213 N N . ASP A 1 278 ? 34.107 12.691 -51.302 1.00 71.50 278 ASP A N 1
ATOM 2214 C CA . ASP A 1 278 ? 34.240 12.038 -52.615 1.00 71.50 278 ASP A CA 1
ATOM 2215 C C . ASP A 1 278 ? 32.937 12.110 -53.438 1.00 71.50 278 ASP A C 1
ATOM 2217 O O . ASP A 1 278 ? 32.278 11.130 -53.799 1.00 71.50 278 ASP A O 1
ATOM 2221 N N . TYR A 1 279 ? 32.532 13.345 -53.723 1.00 68.69 279 TYR A N 1
ATOM 2222 C CA . TYR A 1 279 ? 31.430 13.683 -54.613 1.00 68.69 279 TYR A CA 1
ATOM 2223 C C . TYR A 1 279 ? 31.608 13.120 -56.043 1.00 68.69 279 TYR A C 1
ATOM 2225 O O . TYR A 1 279 ? 30.608 12.677 -56.617 1.00 68.69 279 TYR A O 1
ATOM 2233 N N . PRO A 1 280 ? 32.827 13.066 -56.632 1.00 74.44 280 PRO A N 1
ATOM 2234 C CA . PRO A 1 280 ? 33.050 12.467 -57.950 1.00 74.44 280 PRO A CA 1
ATOM 2235 C C . PRO A 1 280 ? 32.664 10.985 -58.037 1.00 74.44 280 PRO A C 1
ATOM 2237 O O . PRO A 1 280 ? 31.925 10.618 -58.954 1.00 74.44 280 PRO A O 1
ATOM 2240 N N . ALA A 1 281 ? 33.090 10.142 -57.089 1.00 70.81 281 ALA A N 1
ATOM 2241 C CA . ALA A 1 281 ? 32.729 8.723 -57.100 1.00 70.81 281 ALA A CA 1
ATOM 2242 C C . ALA A 1 281 ? 31.232 8.510 -56.820 1.00 70.81 281 ALA A C 1
ATOM 2244 O O . ALA A 1 281 ? 30.586 7.679 -57.461 1.00 70.81 281 ALA A O 1
ATOM 2245 N N . LYS A 1 282 ? 30.629 9.316 -55.934 1.00 67.38 282 LYS A N 1
ATOM 2246 C CA . LYS A 1 282 ? 29.179 9.274 -55.652 1.00 67.38 282 LYS A CA 1
ATOM 2247 C C . LYS A 1 282 ? 28.329 9.647 -56.870 1.00 67.38 282 LYS A C 1
ATOM 2249 O O . LYS A 1 282 ? 27.270 9.056 -57.097 1.00 67.38 282 LYS A O 1
ATOM 2254 N N . LEU A 1 283 ? 28.785 10.595 -57.687 1.00 66.56 283 LEU A N 1
ATOM 2255 C CA . LEU A 1 283 ? 28.129 10.944 -58.949 1.00 66.56 283 LEU A CA 1
ATOM 2256 C C . LEU A 1 283 ? 28.257 9.839 -60.004 1.00 66.56 283 LEU A C 1
ATOM 2258 O O . LEU A 1 283 ? 27.297 9.587 -60.727 1.00 66.56 283 LEU A O 1
ATOM 2262 N N . GLN A 1 284 ? 29.404 9.164 -60.079 1.00 68.94 284 GLN A N 1
ATOM 2263 C CA . GLN A 1 284 ? 29.604 8.041 -61.001 1.00 68.94 284 GLN A CA 1
ATOM 2264 C C . GLN A 1 284 ? 28.756 6.831 -60.600 1.00 68.94 284 GLN A C 1
ATOM 2266 O O . GLN A 1 284 ? 28.015 6.321 -61.430 1.00 68.94 284 GLN A O 1
ATOM 2271 N N . HIS A 1 285 ? 28.722 6.467 -59.316 1.00 61.94 285 HIS A N 1
ATOM 2272 C CA . HIS A 1 285 ? 27.847 5.400 -58.824 1.00 61.94 285 HIS A CA 1
ATOM 2273 C C . HIS A 1 285 ? 26.356 5.706 -59.022 1.00 61.94 285 HIS A C 1
ATOM 2275 O O . HIS A 1 285 ? 25.587 4.822 -59.387 1.00 61.94 285 HIS A O 1
ATOM 2281 N N . THR A 1 286 ? 25.914 6.953 -58.830 1.00 60.16 286 THR A N 1
ATOM 2282 C CA . THR A 1 286 ? 24.512 7.328 -59.099 1.00 60.16 286 THR A CA 1
ATOM 2283 C C . THR A 1 286 ? 24.189 7.404 -60.593 1.00 60.16 286 THR A C 1
ATOM 2285 O O . THR A 1 286 ? 23.041 7.160 -60.974 1.00 60.16 286 THR A O 1
ATOM 2288 N N . ALA A 1 287 ? 25.171 7.704 -61.448 1.00 59.03 287 ALA A N 1
ATOM 2289 C CA . ALA A 1 287 ? 25.039 7.619 -62.899 1.00 59.03 287 ALA A CA 1
ATOM 2290 C C . ALA A 1 287 ? 24.990 6.160 -63.377 1.00 59.03 287 ALA A C 1
ATOM 2292 O O . ALA A 1 287 ? 24.097 5.818 -64.148 1.00 59.03 287 ALA A O 1
ATOM 2293 N N . ASP A 1 288 ? 25.848 5.280 -62.865 1.00 57.09 288 ASP A N 1
ATOM 2294 C CA . ASP A 1 288 ? 25.855 3.851 -63.197 1.00 57.09 288 ASP A CA 1
ATOM 2295 C C . ASP A 1 288 ? 24.559 3.171 -62.741 1.00 57.09 288 ASP A C 1
ATOM 2297 O O . ASP A 1 288 ? 23.909 2.500 -63.539 1.00 57.09 288 ASP A O 1
ATOM 2301 N N . VAL A 1 289 ? 24.067 3.470 -61.531 1.00 57.44 289 VAL A N 1
ATOM 2302 C CA . VAL A 1 289 ? 22.760 2.986 -61.045 1.00 57.44 289 VAL A CA 1
ATOM 2303 C C . VAL A 1 289 ? 21.601 3.524 -61.894 1.00 57.44 289 VAL A C 1
ATOM 2305 O O . VAL A 1 289 ? 20.640 2.798 -62.147 1.00 57.44 289 VAL A O 1
ATOM 2308 N N . LYS A 1 290 ? 21.668 4.768 -62.395 1.00 53.66 290 LYS A N 1
ATOM 2309 C CA . LYS A 1 290 ? 20.682 5.302 -63.359 1.00 53.66 290 LYS A CA 1
ATOM 2310 C C . LYS A 1 290 ? 20.770 4.633 -64.733 1.00 53.66 290 LYS A C 1
ATOM 2312 O O . LYS A 1 290 ? 19.753 4.522 -65.409 1.00 53.66 290 LYS A O 1
ATOM 2317 N N . THR A 1 291 ? 21.945 4.171 -65.144 1.00 51.34 291 THR A N 1
ATOM 2318 C CA . THR A 1 291 ? 22.163 3.520 -66.447 1.00 51.34 291 THR A CA 1
ATOM 2319 C C . THR A 1 291 ? 21.773 2.033 -66.399 1.00 51.34 291 THR A C 1
ATOM 2321 O O . THR A 1 291 ? 21.160 1.513 -67.335 1.00 51.34 291 THR A O 1
ATOM 2324 N N . GLU A 1 292 ? 21.998 1.364 -65.267 1.00 48.03 292 GLU A N 1
ATOM 2325 C CA . GLU A 1 292 ? 21.484 0.019 -64.973 1.00 48.03 292 GLU A CA 1
ATOM 2326 C C . GLU A 1 292 ? 19.961 0.022 -64.779 1.00 48.03 292 GLU A C 1
ATOM 2328 O O . GLU A 1 292 ? 19.256 -0.804 -65.353 1.00 48.03 292 GLU A O 1
ATOM 2333 N N . THR A 1 293 ? 19.398 1.004 -64.070 1.00 45.62 293 THR A N 1
ATOM 2334 C CA . THR A 1 293 ? 17.933 1.118 -63.972 1.00 45.62 293 THR A CA 1
ATOM 2335 C C . THR A 1 293 ? 17.294 1.552 -65.289 1.00 45.62 293 THR A C 1
ATOM 2337 O O . THR A 1 293 ? 16.226 1.043 -65.605 1.00 45.62 293 THR A O 1
ATOM 2340 N N . ALA A 1 294 ? 17.921 2.390 -66.122 1.00 45.22 294 ALA A N 1
ATOM 2341 C CA . ALA A 1 294 ? 17.396 2.726 -67.453 1.00 45.22 294 ALA A CA 1
ATOM 2342 C C . ALA A 1 294 ? 17.448 1.547 -68.443 1.00 45.22 294 ALA A C 1
ATOM 2344 O O . ALA A 1 294 ? 16.556 1.420 -69.284 1.00 45.22 294 ALA A O 1
ATOM 2345 N N . SER A 1 295 ? 18.439 0.657 -68.330 1.00 40.34 295 SER A N 1
ATOM 2346 C CA . SER A 1 295 ? 18.485 -0.571 -69.137 1.00 40.34 295 SER A CA 1
ATOM 2347 C C . SER A 1 295 ? 17.446 -1.604 -68.682 1.00 40.34 295 SER A C 1
ATOM 2349 O O . SER A 1 295 ? 16.829 -2.245 -69.533 1.00 40.34 295 SER A O 1
ATOM 2351 N N . VAL A 1 296 ? 17.138 -1.681 -67.382 1.00 44.88 296 VAL A N 1
ATOM 2352 C CA . VAL A 1 296 ? 16.056 -2.535 -66.849 1.00 44.88 296 VAL A CA 1
ATOM 2353 C C . VAL A 1 296 ? 14.656 -1.925 -67.063 1.00 44.88 296 VAL A C 1
ATOM 2355 O O . VAL A 1 296 ? 13.694 -2.653 -67.293 1.00 44.88 296 VAL A O 1
ATOM 2358 N N . SER A 1 297 ? 14.522 -0.594 -67.097 1.00 37.53 297 SER A N 1
ATOM 2359 C CA . SER A 1 297 ? 13.230 0.112 -67.244 1.00 37.53 297 SER A CA 1
ATOM 2360 C C . SER A 1 297 ? 12.676 0.143 -68.675 1.00 37.53 297 SER A C 1
ATOM 2362 O O . SER A 1 297 ? 11.593 0.683 -68.903 1.00 37.53 297 SER A O 1
ATOM 2364 N N . SER A 1 298 ? 13.381 -0.431 -69.655 1.00 39.03 298 SER A N 1
ATOM 2365 C CA . SER A 1 298 ? 12.869 -0.563 -71.028 1.00 39.03 298 SER A CA 1
ATOM 2366 C C . SER A 1 298 ? 11.884 -1.731 -71.215 1.00 39.03 298 SER A C 1
ATOM 2368 O O . SER A 1 298 ? 11.268 -1.838 -72.276 1.00 39.03 298 SER A O 1
ATOM 2370 N N . LEU A 1 299 ? 11.628 -2.540 -70.177 1.00 39.81 299 LEU A N 1
ATOM 2371 C CA . LEU A 1 299 ? 10.463 -3.424 -70.112 1.00 39.81 299 LEU A CA 1
ATOM 2372 C C . LEU A 1 299 ? 9.675 -3.230 -68.801 1.00 39.81 299 LEU A C 1
ATOM 2374 O O . LEU A 1 299 ? 10.097 -3.658 -67.734 1.00 39.81 299 LEU A O 1
ATOM 2378 N N . SER A 1 300 ? 8.457 -2.699 -68.956 1.00 32.97 300 SER A N 1
ATOM 2379 C CA . SER A 1 300 ? 7.294 -2.717 -68.043 1.00 32.97 300 SER A CA 1
ATOM 2380 C C . SER A 1 300 ? 7.067 -1.555 -67.043 1.00 32.97 300 SER A C 1
ATOM 2382 O O . SER A 1 300 ? 7.630 -1.491 -65.962 1.00 32.97 300 SER A O 1
ATOM 2384 N N . LEU A 1 301 ? 6.137 -0.674 -67.459 1.00 33.66 301 LEU A N 1
ATOM 2385 C CA . LEU A 1 301 ? 5.019 -0.034 -66.729 1.00 33.66 301 LEU A CA 1
ATOM 2386 C C . LEU A 1 301 ? 5.219 0.596 -65.317 1.00 33.66 301 LEU A C 1
ATOM 2388 O O . LEU A 1 301 ? 5.275 -0.099 -64.313 1.00 33.66 301 LEU A O 1
ATOM 2392 N N . LEU A 1 302 ? 5.162 1.945 -65.304 1.00 32.94 302 LEU A N 1
ATOM 2393 C CA . LEU A 1 302 ? 4.524 2.938 -64.384 1.00 32.94 302 LEU A CA 1
ATOM 2394 C C . LEU A 1 302 ? 3.683 2.453 -63.158 1.00 32.94 302 LEU A C 1
ATOM 2396 O O . LEU A 1 302 ? 3.105 1.372 -63.238 1.00 32.94 302 LEU A O 1
ATOM 2400 N N . PRO A 1 303 ? 3.297 3.335 -62.183 1.00 52.75 303 PRO A N 1
ATOM 2401 C CA . PRO A 1 303 ? 3.893 4.595 -61.662 1.00 52.75 303 PRO A CA 1
ATOM 2402 C C . PRO A 1 303 ? 3.748 4.818 -60.116 1.00 52.75 303 PRO A C 1
ATOM 2404 O O . PRO A 1 303 ? 3.050 4.070 -59.443 1.00 52.75 303 PRO A O 1
ATOM 2407 N N . TYR A 1 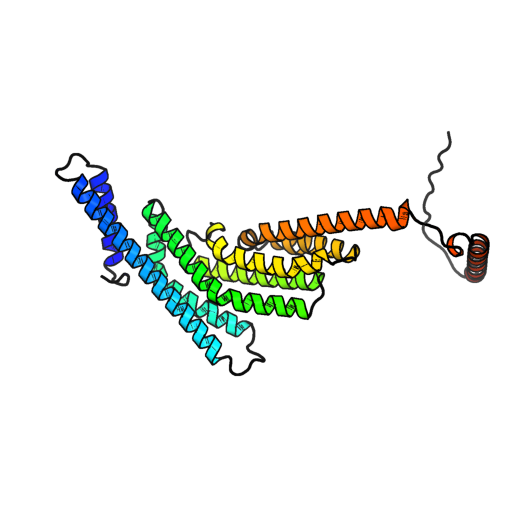304 ? 4.325 5.933 -59.613 1.00 32.75 304 TYR A N 1
ATOM 2408 C CA . TYR A 1 304 ? 3.941 6.810 -58.461 1.00 32.75 304 TYR A CA 1
ATOM 2409 C C . TYR A 1 304 ? 4.992 6.985 -57.339 1.00 32.75 304 TYR A C 1
ATOM 2411 O O . TYR A 1 304 ? 5.748 6.058 -57.074 1.00 32.75 304 TYR A O 1
ATOM 2419 N N . PRO A 1 305 ? 4.956 8.093 -56.555 1.00 43.91 305 PRO A N 1
ATOM 2420 C CA . PRO A 1 305 ? 4.522 9.469 -56.847 1.00 43.91 305 PRO A CA 1
ATOM 2421 C C . PRO A 1 305 ? 5.620 10.516 -56.532 1.00 43.91 305 PRO A C 1
ATOM 2423 O O . PRO A 1 305 ? 6.417 10.370 -55.609 1.00 43.91 305 PRO A O 1
ATOM 2426 N N . GLY A 1 306 ? 5.636 11.614 -57.293 1.00 34.12 306 GLY A N 1
ATOM 2427 C CA . GLY A 1 306 ? 6.600 12.706 -57.138 1.00 34.12 306 GLY A CA 1
ATOM 2428 C C . GLY A 1 306 ? 6.386 13.572 -55.891 1.00 34.12 306 GLY A C 1
ATOM 2429 O O . GLY A 1 306 ? 5.269 14.008 -55.605 1.00 34.12 306 GLY A O 1
ATOM 2430 N N . LEU A 1 307 ? 7.491 13.893 -55.209 1.00 32.09 307 LEU A N 1
ATOM 2431 C CA . LEU A 1 307 ? 7.597 15.071 -54.352 1.00 32.09 307 LEU A CA 1
ATOM 2432 C C . LEU A 1 307 ? 7.489 16.326 -55.230 1.00 32.09 307 LEU A C 1
ATOM 2434 O O . LEU A 1 307 ? 8.314 16.549 -56.117 1.00 32.09 307 LEU A O 1
ATOM 2438 N N . LYS A 1 308 ? 6.482 17.161 -54.965 1.00 33.72 308 LYS A N 1
ATOM 2439 C CA . LYS A 1 308 ? 6.426 18.531 -55.481 1.00 33.72 308 LYS A CA 1
ATOM 2440 C C . LYS A 1 308 ? 7.472 19.372 -54.750 1.00 33.72 308 LYS A C 1
ATOM 2442 O O . LYS A 1 308 ? 7.318 19.648 -53.563 1.00 33.72 308 LYS A O 1
ATOM 2447 N N . ILE A 1 309 ? 8.504 19.783 -55.475 1.00 34.97 309 ILE A N 1
ATOM 2448 C CA . ILE A 1 309 ? 9.367 20.902 -55.099 1.00 34.97 309 ILE A CA 1
ATOM 2449 C C . ILE A 1 309 ? 8.554 22.178 -55.344 1.00 34.97 309 ILE A C 1
ATOM 2451 O O . ILE A 1 309 ? 7.999 22.371 -56.424 1.00 34.97 309 ILE A O 1
ATOM 2455 N N . ILE A 1 310 ? 8.409 22.993 -54.303 1.00 37.06 310 ILE A N 1
ATOM 2456 C CA . ILE A 1 310 ? 7.818 24.329 -54.378 1.00 37.06 310 ILE A CA 1
ATOM 2457 C C . ILE A 1 310 ? 8.932 25.260 -54.856 1.00 37.06 310 ILE A C 1
ATOM 2459 O O . ILE A 1 310 ? 9.866 25.533 -54.104 1.00 37.06 310 ILE A O 1
ATOM 2463 N N . ASP A 1 311 ? 8.835 25.718 -56.102 1.00 33.88 311 ASP A N 1
ATOM 2464 C CA . ASP A 1 311 ? 9.667 26.798 -56.627 1.00 33.88 311 ASP A CA 1
ATOM 2465 C C . ASP A 1 311 ? 9.242 28.129 -55.991 1.00 33.88 311 ASP A C 1
ATOM 2467 O O . ASP A 1 311 ? 8.097 28.568 -56.117 1.00 33.88 311 ASP A O 1
ATOM 2471 N N . TYR A 1 312 ? 10.187 28.775 -55.309 1.00 34.94 312 TYR A N 1
ATOM 2472 C CA . TYR A 1 312 ? 10.119 30.181 -54.925 1.00 34.94 312 TYR A CA 1
ATOM 2473 C C . TYR A 1 312 ? 10.708 31.012 -56.070 1.00 34.94 312 TYR A C 1
ATOM 2475 O O . TYR A 1 312 ? 11.914 30.950 -56.304 1.00 34.94 312 TYR A O 1
ATOM 2483 N N . VAL A 1 313 ? 9.887 31.812 -56.757 1.00 43.00 313 VAL A N 1
ATOM 2484 C CA . VAL A 1 313 ? 10.367 32.930 -57.585 1.00 43.00 313 VAL A CA 1
ATOM 2485 C C . VAL A 1 313 ? 9.438 34.138 -57.436 1.00 43.00 313 VAL A C 1
ATOM 2487 O O . VAL A 1 313 ? 8.234 34.026 -57.665 1.00 43.00 313 VAL A O 1
ATOM 2490 N N . SER A 1 314 ? 10.088 35.287 -57.203 1.00 41.06 314 SER A N 1
ATOM 2491 C CA . SER A 1 314 ? 9.634 36.695 -57.134 1.00 41.06 314 SER A CA 1
ATOM 2492 C C . SER A 1 314 ? 9.377 37.250 -55.738 1.00 41.06 314 SER A C 1
ATOM 2494 O O . SER A 1 314 ? 8.319 36.950 -55.148 1.00 41.06 314 SER A O 1
#